Protein AF-A0A7R8YU08-F1 (afdb_monomer)

Nearest PDB structures (foldseek):
  6p5a-assembly1_G  TM=9.445E-01  e=1.639E-07  Drosophila melanogaster

pLDDT: mean 79.8, std 19.8, range [29.77, 98.44]

Secondary structure (DSSP, 8-state):
------------HHHHHHHHHHHHHHHHHHTTT-HHHHHHHHHHHHHHHHHHHHHHHTTS--HHHHHHHHHHHHHHHHHHHHHHHHHHHHHHHHHHHHHHHHHHHHHHHHHHHHHT-----SSS-GGGSPBTSSHHHHHHHHHHHHHHHHH---TT-SSPPHHHHHHHHHHHHHHHHHHHHHHHH----B-GGGGSSHHHHHHHHHHHHTT----

Structure (mmCIF, N/CA/C/O backbone):
data_AF-A0A7R8YU08-F1
#
_entry.id   AF-A0A7R8YU08-F1
#
loop_
_atom_site.group_PDB
_atom_site.id
_atom_site.type_symbol
_atom_site.label_atom_id
_atom_site.label_alt_id
_atom_site.label_comp_id
_atom_site.label_asym_id
_atom_site.label_entity_id
_atom_site.label_seq_id
_atom_site.pdbx_PDB_ins_code
_atom_site.Cartn_x
_atom_site.Cartn_y
_atom_site.Cartn_z
_atom_site.occupancy
_atom_site.B_iso_or_equiv
_atom_site.auth_seq_id
_atom_site.auth_comp_id
_atom_site.auth_asym_id
_atom_site.auth_atom_id
_atom_site.pdbx_PDB_model_num
ATOM 1 N N . MET A 1 1 ? -12.344 37.906 50.858 1.00 34.84 1 MET A N 1
ATOM 2 C CA . MET A 1 1 ? -13.085 39.163 51.087 1.00 34.84 1 MET A CA 1
ATOM 3 C C . MET A 1 1 ? -14.539 38.779 51.299 1.00 34.84 1 MET A C 1
ATOM 5 O O . MET A 1 1 ? -15.065 38.106 50.422 1.00 34.84 1 MET A O 1
ATOM 9 N N . TRP A 1 2 ? -15.096 39.185 52.449 1.00 32.06 2 TRP A N 1
ATOM 10 C CA . TRP A 1 2 ? -16.440 38.914 53.004 1.00 32.06 2 TRP A CA 1
ATOM 11 C C . TRP A 1 2 ? -16.683 37.505 53.562 1.00 32.06 2 TRP A C 1
ATOM 13 O O . TRP A 1 2 ? -16.478 36.535 52.847 1.00 32.06 2 TRP A O 1
ATOM 23 N N . LEU A 1 3 ? -17.177 37.282 54.780 1.00 34.09 3 LEU A N 1
ATOM 24 C CA . LEU A 1 3 ? -17.185 37.978 56.080 1.00 34.09 3 LEU A CA 1
ATOM 25 C C . LEU A 1 3 ? -17.530 36.824 57.050 1.00 34.09 3 LEU A C 1
ATOM 27 O O . LEU A 1 3 ? -18.566 36.189 56.866 1.00 34.09 3 LEU A O 1
ATOM 31 N N . MET A 1 4 ? -16.658 36.482 58.002 1.00 29.77 4 MET A N 1
ATOM 32 C CA . MET A 1 4 ? -17.063 35.634 59.126 1.00 29.77 4 MET A CA 1
ATOM 33 C C . MET A 1 4 ? -17.664 36.571 60.162 1.00 29.77 4 MET A C 1
ATOM 35 O O . MET A 1 4 ? -16.932 37.360 60.757 1.00 29.77 4 MET A O 1
ATOM 39 N N . ASP A 1 5 ? -18.983 36.519 60.318 1.00 34.72 5 ASP A N 1
ATOM 40 C CA . ASP A 1 5 ? -19.646 37.183 61.427 1.00 34.72 5 ASP A CA 1
ATOM 41 C C . ASP A 1 5 ? -19.299 36.453 62.724 1.00 34.72 5 ASP A C 1
ATOM 43 O O . ASP A 1 5 ? -19.619 35.285 62.956 1.00 34.72 5 ASP A O 1
ATOM 47 N N . ASP A 1 6 ? -18.578 37.207 63.537 1.00 41.78 6 ASP A N 1
ATOM 48 C CA . ASP A 1 6 ? -18.175 36.964 64.903 1.00 41.78 6 ASP A CA 1
ATOM 49 C C . ASP A 1 6 ? -19.425 36.993 65.799 1.00 41.78 6 ASP A C 1
ATOM 51 O O . ASP A 1 6 ? -19.800 38.020 66.365 1.00 41.78 6 ASP A O 1
ATOM 55 N N . ALA A 1 7 ? -20.113 35.856 65.920 1.00 37.22 7 ALA A N 1
ATOM 56 C CA . ALA A 1 7 ? -21.088 35.646 66.985 1.00 37.22 7 ALA A CA 1
ATOM 57 C C . ALA A 1 7 ? -20.337 35.303 68.276 1.00 37.22 7 ALA A C 1
ATOM 59 O O . ALA A 1 7 ? -20.367 34.181 68.784 1.00 37.22 7 ALA A O 1
ATOM 60 N N . SER A 1 8 ? -19.643 36.314 68.794 1.00 36.69 8 SER A N 1
ATOM 61 C CA . SER A 1 8 ? -19.214 36.400 70.178 1.00 36.69 8 SER A CA 1
ATOM 62 C C . SER A 1 8 ? -20.361 35.940 71.080 1.00 36.69 8 SER A C 1
ATOM 64 O O . SER A 1 8 ? -21.377 36.630 71.193 1.00 36.69 8 SER A O 1
ATOM 66 N N . LEU A 1 9 ? -20.197 34.779 71.726 1.00 37.59 9 LEU A N 1
ATOM 67 C CA . LEU A 1 9 ? -21.047 34.320 72.822 1.00 37.59 9 LEU A CA 1
ATOM 68 C C . LEU A 1 9 ? -20.942 35.344 73.964 1.00 37.59 9 LEU A C 1
ATOM 70 O O . LEU A 1 9 ? -20.177 35.196 74.916 1.00 37.59 9 LEU A O 1
ATOM 74 N N . HIS A 1 10 ? -21.723 36.415 73.869 1.00 41.66 10 HIS A N 1
ATOM 75 C CA . HIS A 1 10 ? -22.141 37.178 75.026 1.00 41.66 10 HIS A CA 1
ATOM 76 C C . HIS A 1 10 ? -23.097 36.280 75.798 1.00 41.66 10 HIS A C 1
ATOM 78 O O . HIS A 1 10 ? -24.313 36.343 75.629 1.00 41.66 10 HI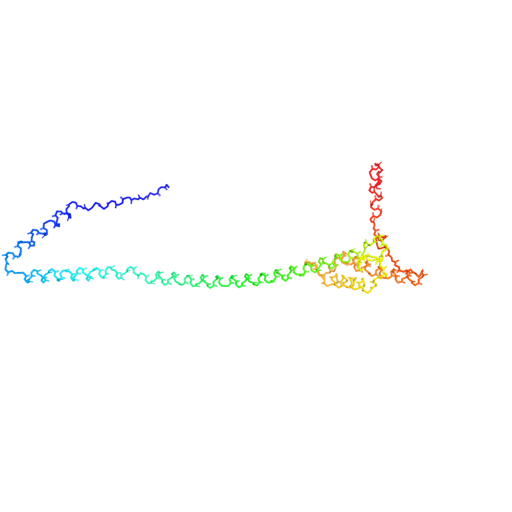S A O 1
ATOM 84 N N . LEU A 1 11 ? -22.535 35.428 76.656 1.00 41.28 11 LEU A N 1
ATOM 85 C CA . LEU A 1 11 ? -23.296 34.941 77.792 1.00 41.28 11 LEU A CA 1
ATOM 86 C C . LEU A 1 11 ? -23.794 36.190 78.529 1.00 41.28 11 LEU A C 1
ATOM 88 O O . LEU A 1 11 ? -22.974 37.027 78.932 1.00 41.28 11 LEU A O 1
ATOM 92 N N . PRO A 1 12 ? -25.116 36.385 78.653 1.00 38.22 12 PRO A N 1
ATOM 93 C CA . PRO A 1 12 ? -25.629 37.548 79.342 1.00 38.22 12 PRO A CA 1
ATOM 94 C C . PRO A 1 12 ? -25.110 37.481 80.778 1.00 38.22 12 PRO A C 1
ATOM 96 O O . PRO A 1 12 ? -25.133 36.424 81.407 1.00 38.22 12 PRO A O 1
ATOM 99 N N . LYS A 1 13 ? -24.615 38.603 81.316 1.00 42.34 13 LYS A N 1
ATOM 100 C CA . LYS A 1 13 ? -24.119 38.680 82.705 1.00 42.34 13 LYS A CA 1
ATOM 101 C C . LYS A 1 13 ? -25.161 38.186 83.730 1.00 42.34 13 LYS A C 1
ATOM 103 O O . LYS A 1 13 ? -24.781 37.819 84.839 1.00 42.34 13 LYS A O 1
ATOM 108 N N . SER A 1 14 ? -26.442 38.110 83.344 1.00 45.25 14 SER A N 1
ATOM 109 C CA . SER A 1 14 ? -27.510 37.460 84.109 1.00 45.25 14 SER A CA 1
ATOM 110 C C . SER A 1 14 ? -27.284 35.958 84.316 1.00 45.25 14 SER A C 1
ATOM 112 O O . SER A 1 14 ? -27.494 35.490 85.420 1.00 45.25 14 SER A O 1
ATOM 114 N N . ALA A 1 15 ? -26.744 35.212 83.347 1.00 43.47 15 ALA A N 1
ATOM 115 C CA . ALA A 1 15 ? -26.529 33.766 83.481 1.00 43.47 15 ALA A CA 1
ATOM 116 C C . ALA A 1 15 ? -25.438 33.406 84.512 1.00 43.47 15 ALA A C 1
ATOM 118 O O . ALA A 1 15 ? -25.530 32.383 85.186 1.00 43.47 15 ALA A O 1
ATOM 119 N N . ILE A 1 16 ? -24.424 34.265 84.687 1.00 42.16 16 ILE A N 1
ATOM 120 C CA . ILE A 1 16 ? -23.398 34.095 85.733 1.00 42.16 16 ILE A CA 1
ATOM 121 C C . ILE A 1 16 ? -23.958 34.519 87.102 1.00 42.16 16 ILE A C 1
ATOM 123 O O . ILE A 1 16 ? -23.685 33.865 88.105 1.00 42.16 16 ILE A O 1
ATOM 127 N N . SER A 1 17 ? -24.790 35.567 87.142 1.00 44.81 17 SER A N 1
ATOM 128 C CA . SER A 1 17 ? -25.536 35.973 88.344 1.00 44.81 17 SER A CA 1
ATOM 129 C C . SER A 1 17 ? -26.498 34.875 88.821 1.00 44.81 17 SER A C 1
ATOM 131 O O . SER A 1 17 ? -26.563 34.590 90.016 1.00 44.81 17 SER A O 1
ATOM 133 N N . ASP A 1 18 ? -27.182 34.204 87.895 1.00 46.75 18 ASP A N 1
ATOM 134 C CA . ASP A 1 18 ? -28.164 33.158 88.194 1.00 46.75 18 ASP A CA 1
ATOM 135 C C . ASP A 1 18 ? -27.494 31.840 88.616 1.00 46.75 18 ASP A C 1
ATOM 137 O O . ASP A 1 18 ? -27.984 31.155 89.515 1.00 46.75 18 ASP A O 1
ATOM 141 N N . ALA A 1 19 ? -26.311 31.524 88.073 1.00 48.03 19 ALA A N 1
ATOM 142 C CA . ALA A 1 19 ? -25.500 30.394 88.534 1.00 48.03 19 ALA A CA 1
ATOM 143 C C . ALA A 1 19 ? -24.948 30.604 89.962 1.00 48.03 19 ALA A C 1
ATOM 145 O O . ALA A 1 19 ? -24.918 29.666 90.761 1.00 48.03 19 ALA A O 1
ATOM 146 N N . PHE A 1 20 ? -24.566 31.837 90.324 1.00 40.91 20 PHE A N 1
ATOM 147 C CA . PHE A 1 20 ? -24.168 32.174 91.699 1.00 40.91 20 PHE A CA 1
ATOM 148 C C . PHE A 1 20 ? -25.363 32.190 92.668 1.00 40.91 20 PHE A C 1
ATOM 150 O O . PHE A 1 20 ? -25.222 31.741 93.807 1.00 40.91 20 PHE A O 1
ATOM 157 N N . ALA A 1 21 ? -26.547 32.621 92.215 1.00 49.44 21 ALA A N 1
ATOM 158 C CA . ALA A 1 21 ? -27.778 32.554 93.002 1.00 49.44 21 ALA A CA 1
ATOM 159 C C . ALA A 1 21 ? -28.234 31.102 93.249 1.00 49.44 21 ALA A C 1
ATOM 161 O O . ALA A 1 21 ? -28.678 30.777 94.350 1.00 49.44 21 ALA A O 1
ATOM 162 N N . SER A 1 22 ? -28.058 30.207 92.272 1.00 51.91 22 SER A N 1
ATOM 163 C CA . SER A 1 22 ? -28.383 28.780 92.402 1.00 51.91 22 SER A CA 1
ATOM 164 C C . SER A 1 22 ? -27.580 28.101 93.530 1.00 51.91 22 SER A C 1
ATOM 166 O O . SER A 1 22 ? -28.158 27.417 94.375 1.00 51.91 22 SER 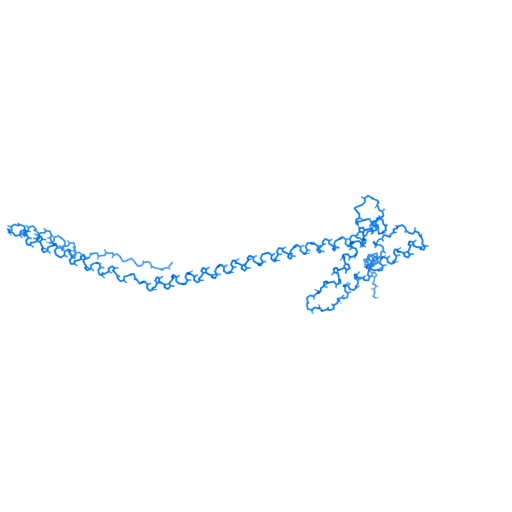A O 1
ATOM 168 N N . CYS A 1 23 ? -26.289 28.428 93.663 1.00 49.25 23 CYS A N 1
ATOM 169 C CA . CYS A 1 23 ? -25.399 27.869 94.691 1.00 49.25 23 CYS A CA 1
ATOM 170 C C . CYS A 1 23 ? -25.706 28.367 96.130 1.00 49.25 23 CYS A C 1
ATOM 172 O O . CYS A 1 23 ? -25.463 27.660 97.115 1.00 49.25 23 CYS A O 1
ATOM 174 N N . GLU A 1 24 ? -26.277 29.570 96.298 1.00 50.19 24 GLU A N 1
ATOM 175 C CA . GLU A 1 24 ? -26.732 30.068 97.613 1.00 50.19 24 GLU A CA 1
ATOM 176 C C . GLU A 1 24 ? -28.116 29.536 98.024 1.00 50.19 24 GLU A C 1
ATOM 178 O O . GLU A 1 24 ? -28.367 29.315 99.217 1.00 50.19 24 GLU A O 1
ATOM 183 N N . TRP A 1 25 ? -29.010 29.294 97.061 1.00 52.53 25 TRP A N 1
ATOM 184 C CA . TRP A 1 25 ? -30.317 28.679 97.314 1.00 52.53 25 TRP A CA 1
ATOM 185 C C . TRP A 1 25 ? -30.198 27.191 97.684 1.00 52.53 25 TRP A C 1
ATOM 187 O O . TRP A 1 25 ? -30.902 26.737 98.591 1.00 52.53 25 TRP A O 1
ATOM 197 N N . GLU A 1 26 ? -29.245 26.464 97.094 1.00 53.50 26 GLU A N 1
ATOM 198 C CA . GLU A 1 26 ? -28.915 25.074 97.450 1.00 53.50 26 GLU A CA 1
ATOM 199 C C . GLU A 1 26 ? -28.464 24.934 98.916 1.00 53.50 26 GLU A C 1
ATOM 201 O O . GLU A 1 26 ? -29.002 24.115 99.666 1.00 53.50 26 GLU A O 1
ATOM 206 N N . LYS A 1 27 ? -27.571 25.818 99.388 1.00 56.06 27 LYS A N 1
ATOM 207 C CA . LYS A 1 27 ? -27.090 25.817 100.787 1.00 56.06 27 LYS A CA 1
ATOM 208 C C . LYS A 1 27 ? -28.174 26.168 101.815 1.00 56.06 27 LYS A C 1
ATOM 210 O O . LYS A 1 27 ? -28.077 25.775 102.981 1.00 56.06 27 LYS A O 1
ATOM 215 N N . ARG A 1 28 ? -29.215 26.919 101.427 1.00 53.75 28 ARG A N 1
ATOM 216 C CA . ARG A 1 28 ? -30.352 27.260 102.308 1.00 53.75 28 ARG A CA 1
ATOM 217 C C . ARG A 1 28 ? -31.383 26.139 102.432 1.00 53.75 28 ARG A C 1
ATOM 219 O O . ARG A 1 28 ? -32.054 26.074 103.465 1.00 53.75 28 ARG A O 1
ATOM 226 N N . LEU A 1 29 ? -31.506 25.273 101.429 1.00 52.19 29 LEU A N 1
ATOM 227 C CA . LEU A 1 29 ? -32.421 24.130 101.453 1.00 52.19 29 LEU A CA 1
ATOM 228 C C . LEU A 1 29 ? -31.839 22.931 102.219 1.00 52.19 29 LEU A C 1
ATOM 230 O O . LEU A 1 29 ? -32.583 22.255 102.927 1.00 52.19 29 LEU A O 1
ATOM 234 N N . GLU A 1 30 ? -30.515 22.741 102.222 1.00 53.06 30 GLU A N 1
ATOM 235 C CA . GLU A 1 30 ? -29.866 21.708 103.052 1.00 53.06 30 GLU A CA 1
ATOM 236 C C . GLU A 1 30 ? -30.028 21.932 104.566 1.00 53.06 30 GLU A C 1
ATOM 238 O O . GLU A 1 30 ? -30.087 20.974 105.334 1.00 53.06 30 GLU A O 1
ATOM 243 N N . LYS A 1 31 ? -30.166 23.187 105.018 1.00 55.84 31 LYS A N 1
ATOM 244 C CA . LYS A 1 31 ? -30.317 23.531 106.446 1.00 55.84 31 LYS A CA 1
ATOM 245 C C . LYS A 1 31 ? -31.714 23.271 107.023 1.00 55.84 31 LYS A C 1
ATOM 247 O O . LYS A 1 31 ? -31.877 23.307 108.240 1.00 55.84 31 LYS A O 1
ATOM 252 N N . ARG A 1 32 ? -32.724 23.019 106.185 1.00 54.59 32 ARG A N 1
ATOM 253 C CA . ARG A 1 32 ? -34.102 22.722 106.609 1.00 54.59 32 ARG A CA 1
ATOM 254 C C . ARG A 1 32 ? -34.484 21.295 106.229 1.00 54.59 32 ARG A C 1
ATOM 256 O O . ARG A 1 32 ? -35.315 21.108 105.358 1.00 54.59 32 ARG A O 1
ATOM 263 N N . GLY A 1 33 ? -33.866 20.308 106.883 1.00 53.69 33 GLY A N 1
ATOM 264 C CA . GLY A 1 33 ? -34.424 18.973 107.175 1.00 53.69 33 GLY A CA 1
ATOM 265 C C . GLY A 1 33 ? -35.151 18.187 106.073 1.00 53.69 33 GLY A C 1
ATOM 266 O O . GLY A 1 33 ? -35.925 17.301 106.412 1.00 53.69 33 GLY A O 1
ATOM 267 N N . ASN A 1 34 ? -34.952 18.493 104.790 1.00 59.12 34 ASN A N 1
ATOM 268 C CA . ASN A 1 34 ? -35.721 17.902 103.694 1.00 59.12 34 ASN A CA 1
ATOM 269 C C . ASN A 1 34 ? -34.833 17.623 102.469 1.00 59.12 34 ASN A C 1
ATOM 271 O O . ASN A 1 34 ? -35.194 17.881 101.322 1.00 59.12 34 ASN A O 1
ATOM 275 N N . GLN A 1 35 ? -33.631 17.097 102.734 1.00 58.00 35 GLN A N 1
ATOM 276 C CA . GLN A 1 35 ? -32.637 16.735 101.715 1.00 58.00 35 GLN A CA 1
ATOM 277 C C . GLN A 1 35 ? -33.151 15.694 100.709 1.00 58.00 35 GLN A C 1
ATOM 279 O O . GLN A 1 35 ? -32.685 15.680 99.574 1.00 58.00 35 GLN A O 1
ATOM 284 N N . THR A 1 36 ? -34.098 14.839 101.097 1.00 63.75 36 THR A N 1
ATOM 285 C CA . THR A 1 36 ? -34.639 13.791 100.220 1.00 63.75 36 THR A CA 1
ATOM 286 C C . THR A 1 36 ? -35.505 14.380 99.109 1.00 63.75 36 THR A C 1
ATOM 288 O O . THR A 1 36 ? -35.254 14.114 97.940 1.00 63.75 36 THR A O 1
ATOM 291 N N . ILE A 1 37 ? -36.439 15.271 99.455 1.00 64.75 37 ILE A N 1
ATOM 292 C CA . ILE A 1 37 ? -37.374 15.874 98.492 1.00 64.75 37 ILE A CA 1
ATOM 293 C C . ILE A 1 37 ? -36.630 16.745 97.476 1.00 64.75 37 ILE A C 1
ATOM 295 O O . ILE A 1 37 ? -36.925 16.726 96.286 1.00 64.75 37 ILE A O 1
ATOM 299 N N . VAL A 1 38 ? -35.621 17.489 97.931 1.00 62.31 38 VAL A N 1
ATOM 300 C CA . VAL A 1 38 ? -34.816 18.340 97.048 1.00 62.31 38 VAL A CA 1
ATOM 301 C C . VAL A 1 38 ? -34.005 17.487 96.066 1.00 62.31 38 VAL A C 1
ATOM 303 O O . VAL A 1 38 ? -33.994 17.784 94.875 1.00 62.31 38 VAL A O 1
ATOM 306 N N . LYS A 1 39 ? -33.395 16.384 96.525 1.00 65.69 39 LYS A N 1
ATOM 307 C CA . LYS A 1 39 ? -32.680 15.441 95.648 1.00 65.69 39 LYS A CA 1
ATOM 308 C C . LYS A 1 39 ? -33.604 14.768 94.634 1.00 65.69 39 LYS A C 1
ATOM 310 O O . LYS A 1 39 ? -33.208 14.631 93.483 1.00 65.69 39 LYS A O 1
ATOM 315 N N . GLU A 1 40 ? -34.819 14.396 95.030 1.00 72.31 40 GLU A N 1
ATOM 316 C CA . GLU A 1 40 ? -35.818 13.811 94.126 1.00 72.31 40 GLU A CA 1
ATOM 317 C C . GLU A 1 40 ? -36.268 14.801 93.045 1.00 72.31 40 GLU A C 1
ATOM 319 O O . GLU A 1 40 ? -36.337 14.433 91.877 1.00 72.31 40 GLU A O 1
ATOM 324 N N . ILE A 1 41 ? -36.501 16.070 93.398 1.00 71.12 41 ILE A N 1
ATOM 325 C CA . ILE A 1 41 ? -36.869 17.116 92.429 1.00 71.12 41 ILE A CA 1
ATOM 326 C C . ILE A 1 41 ? -35.726 17.376 91.444 1.00 71.12 41 ILE A C 1
ATOM 328 O O . ILE A 1 41 ? -35.960 17.462 90.242 1.00 71.12 41 ILE A O 1
ATOM 332 N N . PHE A 1 42 ? -34.482 17.466 91.922 1.00 66.00 42 PHE A N 1
ATOM 333 C CA . PHE A 1 42 ? -33.335 17.660 91.034 1.00 66.00 42 PHE A CA 1
ATOM 334 C C . PHE A 1 42 ? -33.089 16.456 90.131 1.00 66.00 42 PHE A C 1
ATOM 336 O O . PHE A 1 42 ? -32.783 16.644 88.958 1.00 66.00 42 PHE A O 1
ATOM 343 N N . GLN A 1 43 ? -33.245 15.237 90.649 1.00 72.62 43 GLN A N 1
ATOM 344 C CA . GLN A 1 43 ? -33.117 14.022 89.851 1.00 72.62 43 GLN A CA 1
ATOM 345 C C . GLN A 1 43 ? -34.189 13.974 88.758 1.00 72.62 43 GLN A C 1
ATOM 347 O O . GLN A 1 43 ? -33.859 13.753 87.596 1.00 72.62 43 GLN A O 1
ATOM 352 N N . LYS A 1 44 ? -35.440 14.284 89.110 1.00 74.56 44 LYS A N 1
ATOM 353 C CA . LYS A 1 44 ? -36.560 14.303 88.170 1.00 74.56 44 LYS A CA 1
ATOM 354 C C . LYS A 1 44 ? -36.408 15.384 87.098 1.00 74.56 44 LYS A C 1
ATOM 356 O O . LYS A 1 44 ? -36.577 15.093 85.923 1.00 74.56 44 LYS A O 1
ATOM 361 N N . ASN A 1 45 ? -35.986 16.591 87.474 1.00 71.75 45 ASN A N 1
ATOM 362 C CA . ASN A 1 45 ? -35.695 17.651 86.504 1.00 71.75 45 ASN A CA 1
ATOM 363 C C . ASN A 1 45 ? -34.513 17.287 85.596 1.00 71.75 45 ASN A C 1
ATOM 365 O O . ASN A 1 45 ? -34.485 17.670 84.434 1.00 71.75 45 ASN A O 1
ATOM 369 N N . ARG A 1 46 ? -33.514 16.558 86.107 1.00 70.50 46 ARG A N 1
ATOM 370 C CA . ARG A 1 46 ? -32.369 16.109 85.306 1.00 70.50 46 ARG A CA 1
ATOM 371 C C . ARG A 1 46 ? -32.772 15.040 84.295 1.00 70.50 46 ARG A C 1
ATOM 373 O O . ARG A 1 46 ? -32.229 15.033 83.197 1.00 70.50 46 ARG A O 1
ATOM 380 N N . GLU A 1 47 ? -33.696 14.162 84.670 1.00 73.69 47 GLU A N 1
ATOM 381 C CA . GLU A 1 47 ? -34.297 13.161 83.785 1.00 73.69 47 GLU A CA 1
ATOM 382 C C . GLU A 1 47 ? -35.195 13.824 82.734 1.00 73.69 47 GLU A C 1
ATOM 384 O O . GLU A 1 47 ? -35.024 13.542 81.556 1.00 73.69 47 GLU A O 1
ATOM 389 N N . GLU A 1 48 ? -36.035 14.793 83.114 1.00 72.94 48 GLU A N 1
ATOM 390 C CA . GLU A 1 48 ? -36.863 15.563 82.170 1.00 72.94 48 GLU A CA 1
ATOM 391 C C . GLU A 1 48 ? -36.009 16.362 81.172 1.00 72.94 48 GLU A C 1
ATOM 393 O O . GLU A 1 48 ? -36.250 16.296 79.971 1.00 72.94 48 GLU A O 1
ATOM 398 N N . ILE A 1 49 ? -34.945 17.035 81.627 1.00 71.56 49 ILE A N 1
ATOM 399 C CA . ILE A 1 49 ? -34.013 17.748 80.735 1.00 71.56 49 ILE A CA 1
ATOM 400 C C . ILE A 1 49 ? -33.238 16.768 79.839 1.00 71.56 49 ILE A C 1
ATOM 402 O O . ILE A 1 49 ? -32.948 17.087 78.686 1.00 71.56 49 ILE A O 1
ATOM 406 N N . ALA A 1 50 ? -32.883 15.581 80.342 1.00 68.62 50 ALA A N 1
ATOM 407 C CA . ALA A 1 50 ? -32.213 14.557 79.542 1.00 68.62 50 ALA A CA 1
ATOM 408 C C . ALA A 1 50 ? -33.146 13.958 78.479 1.00 68.62 50 ALA A C 1
ATOM 410 O O . ALA A 1 50 ? -32.696 13.716 77.360 1.00 68.62 50 ALA A O 1
ATOM 411 N N . ASP A 1 51 ? -34.424 13.759 78.800 1.00 70.31 51 ASP A N 1
ATOM 412 C CA . ASP A 1 51 ? -35.444 13.273 77.870 1.00 70.31 51 ASP A CA 1
ATOM 413 C C . ASP A 1 51 ? -35.804 14.332 76.817 1.00 70.31 51 ASP A C 1
ATOM 415 O O . ASP A 1 51 ? -35.903 14.005 75.632 1.00 70.31 51 ASP A O 1
ATOM 419 N N . GLU A 1 52 ? -35.898 15.609 77.202 1.00 66.19 52 GLU A N 1
ATOM 420 C CA . GLU A 1 52 ? -36.068 16.726 76.264 1.00 66.19 52 GLU A CA 1
ATOM 421 C C . GLU A 1 52 ? -34.848 16.882 75.343 1.00 66.19 52 GLU A C 1
ATOM 423 O O . GLU A 1 52 ? -35.004 17.046 74.133 1.00 66.19 52 GLU A O 1
ATOM 428 N N . ALA A 1 53 ? -33.625 16.751 75.868 1.00 59.91 53 ALA A N 1
ATOM 429 C CA . ALA A 1 53 ? -32.410 16.759 75.050 1.00 59.91 53 ALA A CA 1
ATOM 430 C C . ALA A 1 53 ? -32.376 15.583 74.054 1.00 59.91 53 ALA A C 1
ATOM 432 O O . ALA A 1 53 ? -31.987 15.766 72.900 1.00 59.91 53 ALA A O 1
ATOM 433 N N . LYS A 1 54 ? -32.854 14.400 74.463 1.00 61.53 54 LYS A N 1
ATOM 434 C CA . LYS A 1 54 ? -32.991 13.219 73.596 1.00 61.53 54 LYS A CA 1
ATOM 435 C C . LYS A 1 54 ? -34.009 13.434 72.474 1.00 61.53 54 LYS A C 1
ATOM 437 O O . LYS A 1 54 ? -33.735 13.089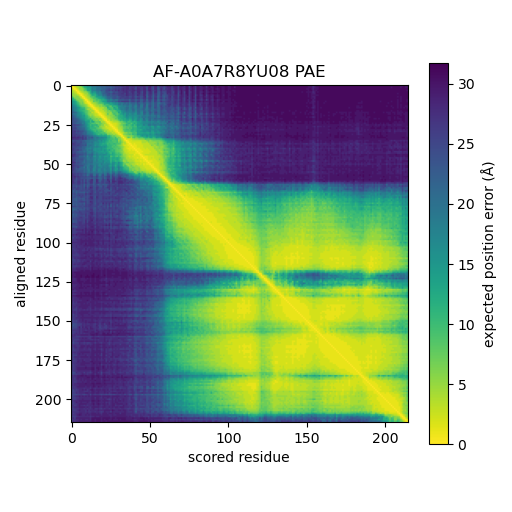 71.328 1.00 61.53 54 LYS A O 1
ATOM 442 N N . GLN A 1 55 ? -35.149 14.056 72.784 1.00 61.44 55 GLN A N 1
ATOM 443 C CA . GLN A 1 55 ? -36.172 14.411 71.792 1.00 61.44 55 GLN A CA 1
ATOM 444 C C . GLN A 1 55 ? -35.706 15.479 70.795 1.00 61.44 55 GLN A C 1
ATOM 446 O O . GLN A 1 55 ? -36.212 15.523 69.674 1.00 61.44 55 GLN A O 1
ATOM 451 N N . ILE A 1 56 ? -34.748 16.328 71.175 1.00 56.09 56 ILE A N 1
ATOM 452 C CA . ILE A 1 56 ? -34.168 17.351 70.294 1.00 56.09 56 ILE A CA 1
ATOM 453 C C . ILE A 1 56 ? -33.034 16.778 69.421 1.00 56.09 56 ILE A C 1
ATOM 455 O O . ILE A 1 56 ? -32.856 17.235 68.291 1.00 56.09 56 ILE A O 1
ATOM 459 N N . GLU A 1 57 ? -32.294 15.761 69.879 1.00 51.84 57 GLU A N 1
ATOM 460 C CA . GLU A 1 57 ? -31.271 15.077 69.065 1.00 51.84 57 GLU A CA 1
ATOM 461 C C . GLU A 1 57 ? -31.859 14.124 68.004 1.00 51.84 57 GLU A C 1
ATOM 463 O O . GLU A 1 57 ? -31.229 13.893 66.968 1.00 51.84 57 GLU A O 1
ATOM 468 N N . GLU A 1 58 ? -33.074 13.607 68.202 1.00 51.31 58 GLU A N 1
ATOM 469 C CA . GLU A 1 58 ? -33.673 12.600 67.313 1.00 51.31 58 GLU A CA 1
ATOM 470 C C . GLU A 1 58 ? -34.241 13.079 65.951 1.00 51.31 58 GLU A C 1
ATOM 472 O O . GLU A 1 58 ? -34.335 12.229 65.064 1.00 51.31 58 GLU A O 1
ATOM 477 N N . PRO A 1 59 ? -34.536 14.367 65.648 1.00 48.69 59 PRO A N 1
ATOM 478 C CA . PRO A 1 59 ? -35.012 14.743 64.309 1.00 48.69 59 PRO A CA 1
ATOM 479 C C . PRO A 1 59 ? -33.951 15.355 63.381 1.00 48.69 59 PRO A C 1
ATOM 481 O O . PRO A 1 59 ? -34.257 15.630 62.221 1.00 48.69 59 PRO A O 1
ATOM 484 N N . LEU A 1 60 ? -32.702 15.573 63.815 1.00 44.88 60 LEU A N 1
ATOM 485 C CA . LEU A 1 60 ? -31.659 16.112 62.916 1.00 44.88 60 LEU A CA 1
ATOM 486 C C . LEU A 1 60 ? -31.022 15.050 62.003 1.00 44.88 60 LEU A C 1
ATOM 488 O O . LEU A 1 60 ? -30.258 15.378 61.091 1.00 44.88 60 LEU A O 1
ATOM 492 N N . GLN A 1 61 ? -31.397 13.780 62.163 1.00 52.94 61 GLN A N 1
ATOM 493 C CA . GLN A 1 61 ? -31.194 12.752 61.148 1.00 52.94 61 GLN A CA 1
ATOM 494 C C . GLN A 1 61 ? -32.355 12.793 60.156 1.00 52.94 61 GLN A C 1
ATOM 496 O O . GLN A 1 61 ? -33.288 12.001 60.215 1.00 52.94 61 GLN A O 1
ATOM 501 N N . CYS A 1 62 ? -32.300 13.722 59.201 1.00 52.69 62 CYS A N 1
ATOM 502 C CA . CYS A 1 62 ? -33.139 13.624 58.011 1.00 52.69 62 CYS A CA 1
ATOM 503 C C . CYS A 1 62 ? -32.665 12.414 57.185 1.00 52.69 62 CYS A C 1
ATOM 505 O O . CYS A 1 62 ? -31.881 12.541 56.240 1.00 52.69 62 CYS A O 1
ATOM 507 N N . ASP A 1 63 ? -33.123 11.221 57.568 1.00 59.78 63 ASP A N 1
ATOM 508 C CA . ASP A 1 63 ? -32.892 9.954 56.868 1.00 59.78 63 ASP A CA 1
ATOM 509 C C . ASP A 1 63 ? -33.288 10.043 55.393 1.00 59.78 63 ASP A C 1
ATOM 511 O O . ASP A 1 63 ? -32.703 9.366 54.548 1.00 59.78 63 ASP A O 1
ATOM 515 N N . PHE A 1 64 ? -34.218 10.944 55.065 1.00 60.59 64 PHE A N 1
ATOM 516 C CA . PHE A 1 64 ? -34.624 11.243 53.700 1.00 60.59 64 PHE A CA 1
ATOM 517 C C . PHE A 1 64 ? -33.494 11.886 52.880 1.00 60.59 64 PHE A C 1
ATOM 519 O O . PHE A 1 64 ? -33.131 11.354 51.836 1.00 60.59 64 PHE A O 1
ATOM 526 N N . ALA A 1 65 ? -32.862 12.963 53.363 1.00 62.28 65 ALA A N 1
ATOM 527 C CA . ALA A 1 65 ? -31.742 13.606 52.664 1.00 62.28 65 ALA A CA 1
ATOM 528 C C . ALA A 1 65 ? -30.526 12.670 52.544 1.00 62.28 65 ALA A C 1
ATOM 530 O O . ALA A 1 65 ? -29.854 12.635 51.512 1.00 62.28 65 ALA A O 1
ATOM 531 N N . LYS A 1 66 ? -30.278 11.858 53.580 1.00 66.69 66 LYS A N 1
ATOM 532 C CA . LYS A 1 66 ? -29.237 10.821 53.578 1.00 66.69 66 LYS A CA 1
ATOM 533 C C . LYS A 1 66 ? -29.532 9.708 52.565 1.00 66.69 66 LYS A C 1
ATO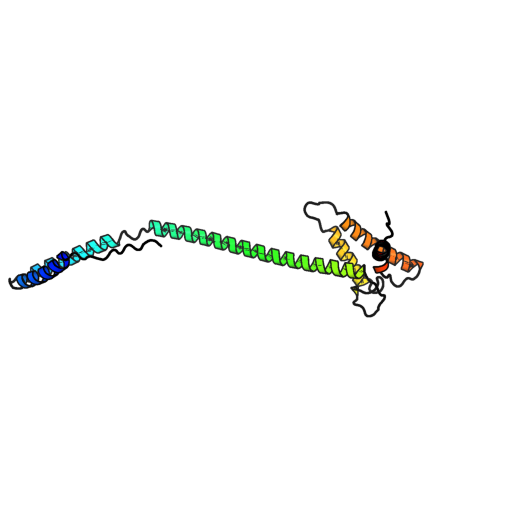M 535 O O . LYS A 1 66 ? -28.610 9.260 51.884 1.00 66.69 66 LYS A O 1
ATOM 540 N N . CYS A 1 67 ? -30.790 9.277 52.439 1.00 66.88 67 CYS A N 1
ATOM 541 C CA . CYS A 1 67 ? -31.216 8.305 51.429 1.00 66.88 67 CYS A CA 1
ATOM 542 C C . CYS A 1 67 ? -31.101 8.862 50.007 1.00 66.88 67 CYS A C 1
ATOM 544 O O . CYS A 1 67 ? -30.578 8.160 49.144 1.00 66.88 67 CYS A O 1
ATOM 546 N N . THR A 1 68 ? -31.514 10.111 49.769 1.00 75.69 68 THR A N 1
ATOM 547 C CA . THR A 1 68 ? -31.416 10.757 48.450 1.00 75.69 68 THR A CA 1
ATOM 548 C C . THR A 1 68 ? -29.961 10.877 47.997 1.00 75.69 68 THR A C 1
ATOM 550 O O . THR A 1 68 ? -29.614 10.378 46.930 1.00 75.69 68 THR A O 1
ATOM 553 N N . LEU A 1 69 ? -29.077 11.410 48.850 1.00 77.88 69 LEU A N 1
ATOM 554 C CA . LEU A 1 69 ? -27.642 11.522 48.553 1.00 77.88 69 LEU A CA 1
ATOM 555 C C . LEU A 1 69 ? -26.976 10.157 48.326 1.00 77.88 69 LEU A C 1
ATOM 557 O O . LEU A 1 69 ? -26.082 10.024 47.494 1.00 77.88 69 LEU A O 1
ATOM 561 N N . LYS A 1 70 ? -27.400 9.123 49.064 1.00 82.81 70 LYS A N 1
ATOM 562 C CA . LYS A 1 70 ? -26.900 7.755 48.876 1.00 82.81 70 LYS A CA 1
ATOM 563 C C . LYS A 1 70 ? -27.351 7.163 47.537 1.00 82.81 70 LYS A C 1
ATOM 565 O O . LYS A 1 70 ? -26.556 6.477 46.901 1.00 82.81 70 LYS A O 1
ATOM 570 N N . GLY A 1 71 ? -28.585 7.437 47.111 1.00 84.50 71 GLY A N 1
ATOM 571 C CA . GLY A 1 71 ? -29.100 7.045 45.797 1.00 84.50 71 GLY A CA 1
ATOM 572 C C . GLY A 1 71 ? -28.334 7.711 44.654 1.00 84.50 71 GLY A C 1
ATOM 573 O O . GLY A 1 71 ? -27.832 7.016 43.775 1.00 84.50 71 GLY A O 1
ATOM 574 N N . GLU A 1 72 ? -28.150 9.032 44.724 1.00 89.88 72 GLU A N 1
ATOM 575 C CA . GLU A 1 72 ? -27.371 9.806 43.743 1.00 89.88 72 GLU A CA 1
ATOM 576 C C . GLU A 1 72 ? -25.906 9.343 43.672 1.00 89.88 72 GLU A C 1
ATOM 578 O O . GLU A 1 72 ? -25.322 9.242 42.591 1.00 89.88 72 GLU A O 1
ATOM 583 N N . LEU A 1 73 ? -25.298 9.007 44.817 1.00 91.19 73 LEU A N 1
ATOM 584 C CA . LEU A 1 73 ? -23.938 8.469 44.869 1.00 91.19 73 LEU A CA 1
ATOM 585 C C . LEU A 1 73 ? -23.831 7.096 44.189 1.00 91.19 73 LEU A C 1
ATOM 587 O O . LEU A 1 73 ? -22.825 6.819 43.532 1.00 91.19 73 LEU A O 1
ATOM 591 N N . GLU A 1 74 ? -24.832 6.232 44.355 1.00 93.12 74 GLU A N 1
ATOM 592 C CA . GLU A 1 74 ? -24.853 4.914 43.717 1.00 93.12 74 GLU A CA 1
ATOM 593 C C . GLU A 1 74 ? -25.064 5.034 42.202 1.00 93.12 74 GLU A C 1
ATOM 595 O O . GLU A 1 74 ? -24.364 4.386 41.424 1.00 93.12 74 GLU A O 1
ATOM 600 N N . GLU A 1 75 ? -25.937 5.944 41.766 1.00 93.81 75 GLU A N 1
ATOM 601 C CA . GLU A 1 75 ? -26.119 6.274 40.351 1.00 93.81 75 GLU A CA 1
ATOM 602 C C . GLU A 1 75 ? -24.821 6.807 39.725 1.00 93.81 75 GLU A C 1
ATOM 604 O O . GLU A 1 75 ? -24.365 6.306 38.692 1.00 93.81 75 GLU A O 1
ATOM 609 N N . ALA A 1 76 ? -24.144 7.744 40.397 1.00 92.69 76 ALA A N 1
ATOM 610 C CA . ALA A 1 76 ? -22.849 8.252 39.956 1.00 92.69 76 ALA A CA 1
ATOM 611 C C . ALA A 1 76 ? -21.787 7.140 39.875 1.00 92.69 76 ALA A C 1
ATOM 613 O O . ALA A 1 76 ? -20.992 7.108 38.932 1.00 92.69 76 ALA A O 1
ATOM 614 N N . ARG A 1 77 ? -21.774 6.194 40.826 1.00 95.00 77 ARG A N 1
ATOM 615 C CA . ARG A 1 77 ? -20.875 5.024 40.790 1.00 95.00 77 ARG A CA 1
ATOM 616 C C . ARG A 1 77 ? -21.148 4.132 39.584 1.00 95.00 77 ARG A C 1
ATOM 618 O O . ARG A 1 77 ? -20.188 3.702 38.941 1.00 95.00 77 ARG A O 1
ATOM 625 N N . MET A 1 78 ? -22.415 3.883 39.255 1.00 95.50 78 MET A N 1
ATOM 626 C CA . MET A 1 78 ? -22.781 3.114 38.063 1.00 95.50 78 MET A CA 1
ATOM 627 C C . MET A 1 78 ? -22.287 3.798 36.783 1.00 95.50 78 MET A C 1
ATOM 629 O O . MET A 1 78 ? -21.602 3.159 35.983 1.00 95.50 78 MET A O 1
ATOM 633 N N . ILE A 1 79 ? -22.526 5.106 36.637 1.00 96.56 79 ILE A N 1
ATOM 634 C CA . ILE A 1 79 ? -22.061 5.889 35.479 1.00 96.56 79 ILE A CA 1
ATOM 635 C C . ILE A 1 79 ? -20.530 5.855 35.373 1.00 96.56 79 ILE A C 1
ATOM 637 O O . ILE A 1 79 ? -19.980 5.637 34.293 1.00 96.56 79 ILE A O 1
ATOM 641 N N . ILE A 1 80 ? -19.813 6.024 36.491 1.00 96.62 80 ILE A N 1
ATOM 642 C CA . ILE A 1 80 ? -18.343 5.953 36.518 1.00 96.62 80 ILE A CA 1
ATOM 643 C C . ILE A 1 80 ? -17.846 4.589 36.025 1.00 96.62 80 ILE A C 1
ATOM 645 O O . ILE A 1 80 ? -16.867 4.531 35.277 1.00 96.62 80 ILE A O 1
ATOM 649 N N . ASN A 1 81 ? -18.491 3.495 36.430 1.00 95.56 81 ASN A N 1
ATOM 650 C CA . ASN A 1 81 ? -18.108 2.153 35.997 1.00 95.56 81 ASN A CA 1
ATOM 651 C C . ASN A 1 81 ? -18.366 1.945 34.497 1.00 95.56 81 ASN A C 1
ATOM 653 O O . ASN A 1 81 ? -17.480 1.447 33.800 1.00 95.56 81 ASN A O 1
ATOM 657 N N . GLU A 1 82 ? -19.506 2.407 33.977 1.00 97.69 82 GLU A N 1
ATOM 658 C CA . GLU A 1 82 ? -19.817 2.344 32.542 1.00 97.69 82 GLU A CA 1
ATOM 659 C C . GLU A 1 82 ? -18.813 3.155 31.702 1.00 97.69 82 GLU A C 1
ATOM 661 O O . GLU A 1 82 ? -18.306 2.686 30.678 1.00 97.69 82 GLU A O 1
ATOM 666 N N . LEU A 1 83 ? -18.465 4.367 32.148 1.00 96.62 83 LEU A N 1
ATOM 667 C CA . LEU A 1 83 ? -17.474 5.208 31.473 1.00 96.62 83 LEU A CA 1
ATOM 668 C C . LEU A 1 83 ? -16.078 4.579 31.490 1.00 96.62 83 LEU A C 1
ATOM 670 O O . LEU A 1 83 ? -15.372 4.636 30.481 1.00 96.62 83 LEU A O 1
ATOM 674 N N . LYS A 1 84 ? -15.678 3.947 32.600 1.00 97.12 84 LYS A N 1
ATOM 675 C CA . LYS A 1 84 ? -14.409 3.206 32.687 1.00 97.12 84 LYS A CA 1
ATOM 676 C C . LYS A 1 84 ? -14.369 2.043 31.700 1.00 97.12 84 LYS A C 1
ATOM 678 O O . LYS A 1 84 ? -13.348 1.850 31.042 1.00 97.12 84 LYS A O 1
ATOM 683 N N . GLU A 1 85 ? -15.468 1.306 31.558 1.00 97.25 85 GLU A N 1
ATOM 684 C CA . GLU A 1 85 ? -15.567 0.208 30.597 1.00 97.25 85 GLU A CA 1
ATOM 685 C C . GLU A 1 85 ? -15.462 0.712 29.149 1.00 97.25 85 GLU A C 1
ATOM 687 O O . GLU A 1 85 ? -14.655 0.200 28.366 1.00 97.25 85 GLU A O 1
ATOM 692 N N . LYS A 1 86 ? -16.212 1.767 28.797 1.00 97.50 86 LYS A N 1
ATOM 693 C CA . LYS A 1 86 ? -16.128 2.412 27.474 1.00 97.50 86 LYS A CA 1
ATOM 694 C C . LYS A 1 86 ? -14.717 2.922 27.184 1.00 97.50 86 LYS A C 1
ATOM 696 O O . LYS A 1 86 ? -14.212 2.719 26.081 1.00 97.50 86 LYS A O 1
ATOM 701 N N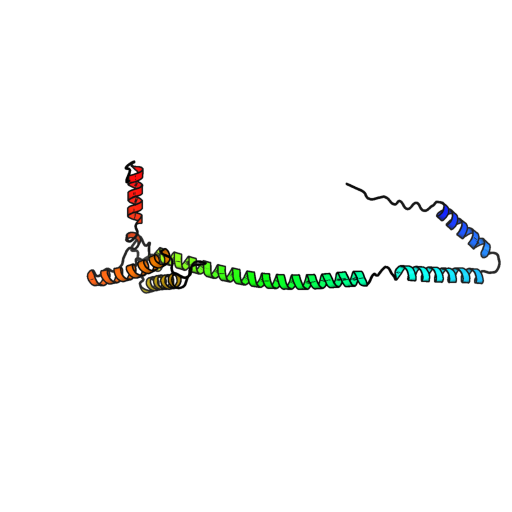 . LEU A 1 87 ? -14.057 3.532 28.169 1.00 96.69 87 LEU A N 1
ATOM 702 C CA . LEU A 1 87 ? -12.674 3.992 28.042 1.00 96.69 87 LEU A CA 1
ATOM 703 C C . LEU A 1 87 ? -11.705 2.829 27.793 1.00 96.69 87 LEU A C 1
ATOM 705 O O . LEU A 1 87 ? -10.817 2.954 26.953 1.00 96.69 87 LEU A O 1
ATOM 709 N N . GLY A 1 88 ? -11.883 1.698 28.481 1.00 97.12 88 GLY A N 1
ATOM 710 C CA . GLY A 1 88 ? -11.098 0.485 28.244 1.00 97.12 88 GLY A CA 1
ATOM 711 C C . GLY A 1 88 ? -11.252 -0.035 26.813 1.00 97.12 88 GLY A C 1
ATOM 712 O O . GLY A 1 88 ? -10.255 -0.285 26.137 1.00 97.12 88 GLY A O 1
ATOM 713 N N . LYS A 1 89 ? -12.492 -0.113 26.316 1.00 97.12 89 LYS A N 1
ATOM 714 C CA . LYS A 1 89 ? -12.797 -0.519 24.932 1.00 97.12 89 LYS A CA 1
ATOM 715 C C . LYS A 1 89 ? -12.161 0.416 23.900 1.00 97.12 89 LYS A C 1
ATOM 717 O O . LYS A 1 89 ? -11.519 -0.060 22.969 1.00 97.12 89 LYS A O 1
ATOM 722 N N . MET A 1 90 ? -12.281 1.732 24.091 1.00 96.06 90 MET A N 1
ATOM 723 C CA . MET A 1 90 ? -11.667 2.721 23.196 1.00 96.06 90 MET A CA 1
ATOM 724 C C . MET A 1 90 ? -10.139 2.623 23.169 1.00 96.06 90 MET A C 1
ATOM 726 O O . MET A 1 90 ? -9.547 2.765 22.105 1.00 96.06 90 MET A O 1
ATOM 730 N N . LYS A 1 91 ? -9.495 2.364 24.315 1.00 96.94 91 LYS A N 1
ATOM 731 C CA . LYS A 1 91 ? -8.037 2.184 24.374 1.00 96.94 91 LYS A CA 1
ATOM 732 C C . LYS A 1 91 ? -7.579 0.969 23.573 1.00 96.94 91 LYS A C 1
ATOM 734 O O . LYS A 1 91 ? -6.700 1.114 22.735 1.00 96.94 91 LYS A O 1
ATOM 739 N N . MET A 1 92 ? -8.219 -0.186 23.770 1.00 96.06 92 MET A N 1
ATOM 740 C CA . MET A 1 92 ? -7.883 -1.404 23.021 1.00 96.06 92 MET A CA 1
ATOM 741 C C . MET A 1 92 ? -8.037 -1.210 21.508 1.00 96.06 92 MET A C 1
ATOM 743 O O . MET A 1 92 ? -7.181 -1.635 20.738 1.00 96.06 92 MET A O 1
ATOM 747 N N . GLU A 1 93 ? -9.105 -0.535 21.080 1.00 96.44 93 GLU A N 1
ATOM 748 C CA . GLU A 1 93 ? -9.325 -0.238 19.663 1.00 96.44 93 GLU A CA 1
ATOM 749 C C . GLU A 1 93 ? -8.279 0.736 19.104 1.00 96.44 93 GLU A C 1
ATOM 751 O O . GLU A 1 93 ? -7.777 0.546 17.998 1.00 96.44 93 GLU A O 1
ATOM 756 N N . ASN A 1 94 ? -7.900 1.756 19.874 1.00 95.56 94 ASN A N 1
ATOM 757 C CA . ASN A 1 94 ? -6.847 2.682 19.475 1.00 95.56 94 ASN A CA 1
ATOM 758 C C . ASN A 1 94 ? -5.492 1.973 19.318 1.00 95.56 94 ASN A C 1
ATOM 760 O O . ASN A 1 94 ? -4.796 2.203 18.331 1.00 95.56 94 ASN A O 1
ATOM 764 N N . ASP A 1 95 ? -5.140 1.080 20.242 1.00 96.25 95 ASP A N 1
ATOM 765 C CA . ASP A 1 95 ? -3.901 0.298 20.167 1.00 96.25 95 ASP A CA 1
ATOM 766 C C . ASP A 1 95 ? -3.906 -0.643 18.951 1.00 96.25 95 ASP A C 1
ATOM 768 O O . ASP A 1 95 ? -2.900 -0.758 18.245 1.00 96.25 95 ASP A O 1
ATOM 772 N N . ARG A 1 96 ? -5.061 -1.249 18.640 1.00 96.44 96 ARG A N 1
ATOM 773 C CA . ARG A 1 96 ? -5.259 -2.058 17.428 1.00 96.44 96 ARG A CA 1
ATOM 774 C C . ARG A 1 96 ? -5.002 -1.239 16.159 1.00 96.44 96 ARG A C 1
ATOM 776 O O . ARG A 1 96 ? -4.211 -1.654 15.315 1.00 96.44 96 ARG A O 1
ATOM 783 N N . LEU A 1 97 ? -5.619 -0.061 16.047 1.00 94.50 97 LEU A N 1
ATOM 784 C CA . LEU A 1 97 ? -5.447 0.842 14.902 1.00 94.50 97 LEU A CA 1
ATOM 785 C C . LEU A 1 97 ? -4.002 1.350 14.769 1.00 94.50 97 LEU A C 1
ATOM 787 O O . LEU A 1 97 ? -3.489 1.480 13.657 1.00 94.50 97 LEU A O 1
ATOM 791 N N . LEU A 1 98 ? -3.319 1.624 15.885 1.00 94.38 98 LEU A N 1
ATOM 792 C CA . LEU A 1 98 ? -1.899 1.996 15.885 1.00 94.38 98 LEU A CA 1
ATOM 793 C C . LEU A 1 98 ? -1.008 0.868 15.350 1.00 94.38 98 LEU A C 1
ATOM 795 O O . LEU A 1 98 ? -0.079 1.139 14.580 1.00 94.38 98 LEU A O 1
ATOM 799 N N . GLY A 1 99 ? -1.310 -0.382 15.706 1.00 95.19 99 GLY A N 1
ATOM 800 C CA . GLY A 1 99 ? -0.635 -1.558 15.159 1.00 95.19 99 GLY A CA 1
ATOM 801 C C . GLY A 1 99 ? -0.812 -1.675 13.643 1.00 95.19 99 GLY A C 1
ATOM 802 O O . GLY A 1 99 ? 0.167 -1.813 12.911 1.00 95.19 99 GLY A O 1
ATOM 803 N N . GLU A 1 100 ? -2.047 -1.534 13.156 1.00 93.06 100 GLU A N 1
ATOM 804 C CA . GLU A 1 100 ? -2.360 -1.581 11.718 1.00 93.06 100 GLU A CA 1
ATOM 805 C C . GLU A 1 100 ? -1.666 -0.462 10.931 1.00 93.06 100 GLU A C 1
ATOM 807 O O . GLU A 1 100 ? -1.090 -0.711 9.872 1.00 93.06 100 GLU A O 1
ATOM 812 N N . ASN A 1 101 ? -1.651 0.760 11.470 1.00 93.06 101 ASN A N 1
ATOM 813 C CA . ASN A 1 101 ? -0.972 1.897 10.846 1.00 93.06 101 ASN A CA 1
ATOM 814 C C . ASN A 1 101 ? 0.546 1.702 10.764 1.00 93.06 101 ASN A C 1
ATOM 816 O O . ASN A 1 101 ? 1.163 2.084 9.768 1.00 93.06 101 ASN A O 1
ATOM 820 N N . THR A 1 102 ? 1.151 1.117 11.800 1.00 95.94 102 THR A N 1
ATOM 821 C CA . THR A 1 102 ? 2.588 0.807 11.801 1.00 95.94 102 THR A CA 1
ATOM 822 C C . THR A 1 102 ? 2.918 -0.196 10.704 1.00 95.94 102 THR A C 1
ATOM 824 O O . THR A 1 102 ? 3.805 0.063 9.894 1.00 95.94 102 THR A O 1
ATOM 827 N N . LYS A 1 103 ? 2.136 -1.275 10.607 1.00 94.50 103 LYS A N 1
ATOM 828 C CA . LYS A 1 103 ? 2.308 -2.290 9.565 1.00 94.50 103 LYS A CA 1
ATOM 829 C C . LYS A 1 103 ? 2.166 -1.703 8.158 1.00 94.50 103 LYS A C 1
ATOM 831 O O . LYS A 1 103 ? 3.021 -1.925 7.309 1.00 94.50 103 LYS A O 1
ATOM 836 N N . LEU A 1 104 ? 1.129 -0.897 7.922 1.00 94.69 104 LEU A N 1
ATOM 837 C CA . LEU A 1 104 ? 0.925 -0.234 6.631 1.00 94.69 104 LEU A CA 1
ATOM 838 C C . LEU A 1 104 ? 2.113 0.664 6.255 1.00 94.69 104 LEU A C 1
ATOM 840 O O . LEU A 1 104 ? 2.522 0.716 5.097 1.00 94.69 104 LEU A O 1
ATOM 844 N N . LYS A 1 105 ? 2.673 1.389 7.228 1.00 95.69 105 LYS A N 1
ATOM 845 C CA . LYS A 1 105 ? 3.839 2.247 7.004 1.00 95.69 105 LYS A CA 1
ATOM 846 C C . LYS A 1 105 ? 5.066 1.435 6.581 1.00 95.69 105 LYS A C 1
ATOM 848 O O . LYS A 1 105 ? 5.791 1.879 5.695 1.00 95.69 105 LYS A O 1
ATOM 853 N N . GLU A 1 106 ? 5.291 0.282 7.203 1.00 95.25 106 GLU A N 1
ATOM 854 C CA . GLU A 1 106 ? 6.383 -0.632 6.852 1.00 95.25 106 GLU A CA 1
ATOM 855 C C . GLU A 1 106 ? 6.193 -1.215 5.446 1.00 95.25 106 GLU A C 1
ATOM 857 O O . GLU A 1 106 ? 7.110 -1.124 4.633 1.00 95.25 106 GLU A O 1
ATOM 862 N N . GLU A 1 107 ? 4.985 -1.684 5.109 1.00 95.38 107 GLU A N 1
ATOM 863 C CA . GLU A 1 107 ? 4.645 -2.164 3.759 1.00 95.38 107 GLU A CA 1
ATOM 864 C C . GLU A 1 107 ? 4.905 -1.092 2.687 1.00 95.38 107 GLU A C 1
ATOM 866 O O . GLU A 1 107 ? 5.493 -1.369 1.639 1.00 95.38 107 GLU A O 1
ATOM 871 N N . ILE A 1 108 ? 4.497 0.156 2.950 1.00 96.06 108 ILE A N 1
ATOM 872 C CA . ILE A 1 108 ? 4.749 1.290 2.051 1.00 96.06 108 ILE A CA 1
ATOM 873 C C . ILE A 1 108 ? 6.247 1.555 1.916 1.00 96.06 108 ILE A C 1
ATOM 875 O O . ILE A 1 108 ? 6.719 1.775 0.801 1.00 96.06 108 ILE A O 1
ATOM 879 N N . ASN A 1 109 ? 6.991 1.543 3.021 1.00 95.19 109 ASN A N 1
ATOM 880 C CA . ASN A 1 109 ? 8.427 1.793 3.001 1.00 95.19 109 ASN A CA 1
ATOM 881 C C . ASN A 1 109 ? 9.171 0.736 2.176 1.00 95.19 109 ASN A C 1
ATOM 883 O O . ASN A 1 109 ? 9.966 1.086 1.308 1.00 95.19 109 ASN A O 1
ATOM 887 N N . ASP A 1 110 ? 8.871 -0.540 2.401 1.00 93.50 110 ASP A N 1
ATOM 888 C CA . ASP A 1 110 ? 9.513 -1.645 1.690 1.00 93.50 110 ASP A CA 1
ATOM 889 C C . ASP A 1 110 ? 9.170 -1.633 0.196 1.00 93.50 110 ASP A C 1
ATOM 891 O O . ASP A 1 110 ? 10.039 -1.845 -0.652 1.00 93.50 110 ASP A O 1
ATOM 895 N N . TRP A 1 111 ? 7.923 -1.311 -0.153 1.00 96.38 111 TRP A N 1
ATOM 896 C CA . TRP A 1 111 ? 7.518 -1.117 -1.544 1.00 96.38 111 TRP A CA 1
ATOM 897 C C . TRP A 1 111 ? 8.258 0.050 -2.215 1.00 96.38 111 TRP A C 1
ATOM 899 O O . TRP A 1 111 ? 8.730 -0.087 -3.348 1.00 96.38 111 TRP A O 1
ATOM 909 N N . PHE A 1 112 ? 8.408 1.184 -1.523 1.00 94.75 112 PHE A N 1
ATOM 910 C CA . PHE A 1 112 ? 9.185 2.316 -2.032 1.00 94.75 112 PHE A CA 1
ATOM 911 C C . PHE A 1 112 ? 10.664 1.967 -2.210 1.00 94.75 112 PHE A C 1
ATOM 913 O O . PHE A 1 112 ? 11.249 2.355 -3.223 1.00 94.75 112 PHE A O 1
ATOM 920 N N . ASP A 1 113 ? 11.256 1.220 -1.274 1.00 92.19 113 ASP A N 1
ATOM 921 C CA . ASP A 1 113 ? 12.639 0.744 -1.373 1.00 92.19 113 ASP A CA 1
ATOM 922 C C . ASP A 1 113 ? 12.833 -0.074 -2.660 1.00 92.19 113 ASP A C 1
ATOM 924 O O . ASP A 1 113 ? 13.769 0.193 -3.417 1.00 92.19 113 ASP A O 1
ATOM 928 N N . VAL A 1 114 ? 11.908 -0.994 -2.971 1.00 92.88 114 VAL A N 1
ATOM 929 C CA . VAL A 1 114 ? 11.940 -1.800 -4.207 1.00 92.88 114 VAL A CA 1
ATOM 930 C C . VAL A 1 114 ? 11.839 -0.926 -5.461 1.00 92.88 114 VAL A C 1
ATOM 932 O O . VAL A 1 114 ? 12.552 -1.167 -6.439 1.00 92.88 114 VAL A O 1
ATOM 935 N N . LEU A 1 115 ? 10.989 0.105 -5.460 1.00 93.75 115 LEU A N 1
ATOM 936 C CA . LEU A 1 115 ? 10.785 0.986 -6.618 1.00 93.75 115 LEU A CA 1
ATOM 937 C C . LEU A 1 115 ? 11.848 2.080 -6.791 1.00 93.75 115 LEU A C 1
ATOM 939 O O . LEU A 1 115 ? 11.847 2.757 -7.819 1.00 93.75 115 LEU A O 1
ATOM 943 N N . ASN A 1 116 ? 12.763 2.252 -5.837 1.00 92.38 116 ASN A N 1
ATOM 944 C CA . ASN A 1 116 ? 13.697 3.378 -5.826 1.00 92.38 116 ASN A CA 1
ATOM 945 C C . ASN A 1 116 ? 15.172 2.965 -5.685 1.00 92.38 116 ASN A C 1
ATOM 947 O O . ASN A 1 116 ? 16.009 3.728 -5.192 1.00 92.38 116 ASN A O 1
ATOM 951 N N . VAL A 1 117 ? 15.525 1.758 -6.133 1.00 91.12 117 VAL A N 1
ATOM 952 C CA . VAL A 1 117 ? 16.895 1.243 -6.032 1.00 91.12 117 VAL A CA 1
ATOM 953 C C . VAL A 1 117 ? 17.802 1.930 -7.047 1.00 91.12 117 VAL A C 1
ATOM 955 O O . VAL A 1 117 ? 17.543 1.897 -8.251 1.00 91.12 117 VAL A O 1
ATOM 958 N N . ARG A 1 118 ? 18.900 2.524 -6.562 1.00 87.25 118 ARG A N 1
ATOM 959 C CA . ARG A 1 118 ? 19.856 3.312 -7.367 1.00 87.25 118 ARG A CA 1
ATOM 960 C C . ARG A 1 118 ? 21.079 2.531 -7.839 1.00 87.25 118 ARG A C 1
ATOM 962 O O . ARG A 1 118 ? 21.662 2.883 -8.863 1.00 87.25 118 ARG A O 1
ATOM 969 N N . VAL A 1 119 ? 21.489 1.510 -7.090 1.00 81.94 119 VAL A N 1
ATOM 970 C CA . VAL A 1 119 ? 22.759 0.805 -7.301 1.00 81.94 119 VAL A CA 1
ATOM 971 C C . VAL A 1 119 ? 22.513 -0.694 -7.341 1.00 81.94 119 VAL A C 1
ATOM 973 O O . VAL A 1 119 ? 21.839 -1.244 -6.476 1.00 81.94 119 VAL A O 1
ATOM 976 N N . ALA A 1 120 ? 23.103 -1.357 -8.332 1.00 73.81 120 ALA A N 1
ATOM 977 C CA . ALA A 1 120 ? 23.203 -2.806 -8.358 1.00 73.81 120 ALA A CA 1
ATOM 978 C C . ALA A 1 120 ? 24.309 -3.238 -7.391 1.00 73.81 120 ALA A C 1
ATOM 980 O O . ALA A 1 120 ? 25.486 -3.195 -7.738 1.00 73.81 120 ALA A O 1
ATOM 981 N N . SER A 1 121 ? 23.943 -3.592 -6.162 1.00 67.38 121 SER A N 1
ATOM 982 C CA . SER A 1 121 ? 24.895 -4.081 -5.164 1.00 67.38 121 SER A CA 1
ATOM 983 C C . SER A 1 121 ? 24.429 -5.401 -4.563 1.00 67.38 121 SER A C 1
ATOM 985 O O . SER A 1 121 ? 23.250 -5.577 -4.249 1.00 67.38 121 SER A O 1
ATOM 987 N N . ALA A 1 122 ? 25.375 -6.328 -4.399 1.00 56.88 122 ALA A N 1
ATOM 988 C CA . ALA A 1 122 ? 25.154 -7.614 -3.746 1.00 56.88 122 ALA A CA 1
ATOM 989 C C . ALA A 1 122 ? 25.057 -7.488 -2.212 1.00 56.88 122 ALA A C 1
ATOM 991 O O . ALA A 1 122 ? 24.366 -8.300 -1.590 1.00 56.88 122 ALA A O 1
ATOM 992 N N . ASP A 1 123 ? 25.673 -6.445 -1.639 1.00 60.50 123 ASP A N 1
ATOM 993 C CA . ASP A 1 123 ? 25.849 -6.245 -0.190 1.00 60.50 123 ASP A CA 1
ATOM 994 C C . ASP A 1 123 ? 24.714 -5.443 0.468 1.00 60.50 123 ASP A C 1
ATOM 996 O O . ASP A 1 123 ? 24.744 -5.155 1.665 1.00 60.50 123 ASP A O 1
ATOM 1000 N N . CYS A 1 124 ? 23.694 -5.057 -0.299 1.00 63.44 124 CYS A N 1
ATOM 1001 C CA . CYS A 1 124 ? 22.530 -4.360 0.238 1.00 63.44 124 CYS A CA 1
ATOM 1002 C C . CYS A 1 124 ? 21.524 -5.331 0.873 1.00 63.44 124 CYS A C 1
ATOM 1004 O O . CYS A 1 124 ? 21.458 -6.515 0.526 1.00 63.44 124 CYS A O 1
ATOM 1006 N N . SER A 1 125 ? 20.701 -4.805 1.789 1.00 67.56 125 SER A N 1
ATOM 1007 C CA . SER A 1 125 ? 19.561 -5.546 2.337 1.00 67.56 125 SER A CA 1
ATOM 1008 C C . SER A 1 125 ? 18.689 -6.090 1.201 1.00 67.56 125 SER A C 1
ATOM 1010 O O . SER A 1 125 ? 18.577 -5.471 0.144 1.00 67.56 125 SER A O 1
ATOM 1012 N N . VAL A 1 126 ? 18.076 -7.258 1.411 1.00 68.19 126 VAL A N 1
ATOM 1013 C CA . VAL A 1 126 ? 17.393 -8.028 0.355 1.00 68.19 126 VAL A CA 1
ATOM 1014 C C . VAL A 1 126 ? 16.348 -7.197 -0.408 1.00 68.19 126 VAL A C 1
ATOM 1016 O O . VAL A 1 126 ? 16.240 -7.336 -1.623 1.00 68.19 126 VAL A O 1
ATOM 1019 N N . ARG A 1 127 ? 15.652 -6.276 0.272 1.00 65.19 127 ARG A N 1
ATOM 1020 C CA . ARG A 1 127 ? 14.643 -5.380 -0.323 1.00 65.19 127 ARG A CA 1
ATOM 1021 C C . ARG A 1 127 ? 15.216 -4.181 -1.100 1.00 65.19 127 ARG A C 1
ATOM 1023 O O . ARG A 1 127 ? 14.567 -3.700 -2.016 1.00 65.19 127 ARG A O 1
ATOM 1030 N N . VAL A 1 128 ? 16.437 -3.736 -0.783 1.00 76.12 128 VAL A N 1
ATOM 1031 C CA . VAL A 1 128 ? 17.136 -2.620 -1.467 1.00 76.12 128 VAL A CA 1
ATOM 1032 C C . VAL A 1 128 ? 18.020 -3.136 -2.615 1.00 76.12 128 VAL A C 1
ATOM 1034 O O . VAL A 1 128 ? 18.706 -2.372 -3.291 1.00 76.12 128 VAL A O 1
ATOM 1037 N N . LYS A 1 129 ? 18.026 -4.451 -2.867 1.00 81.75 129 LYS A N 1
ATOM 1038 C CA . LYS A 1 129 ? 18.674 -5.020 -4.053 1.00 81.75 129 LYS A CA 1
ATOM 1039 C C . LYS A 1 129 ? 17.912 -4.624 -5.309 1.00 81.75 129 LYS A C 1
ATOM 1041 O O . LYS A 1 129 ? 16.700 -4.431 -5.278 1.00 81.75 129 LYS A O 1
ATOM 1046 N N . THR A 1 130 ? 18.616 -4.551 -6.434 1.00 85.19 130 THR A N 1
ATOM 1047 C CA . THR A 1 130 ? 17.976 -4.300 -7.728 1.00 85.19 130 THR A CA 1
ATOM 1048 C C . THR A 1 130 ? 16.927 -5.363 -8.032 1.00 85.19 130 THR A C 1
ATOM 1050 O O . THR A 1 130 ? 17.069 -6.532 -7.656 1.00 85.19 130 THR A O 1
ATOM 1053 N N . PHE A 1 131 ? 15.846 -4.941 -8.683 1.00 88.69 131 PHE A N 1
ATOM 1054 C CA . PHE A 1 131 ? 14.730 -5.821 -9.009 1.00 88.69 131 PHE A CA 1
ATOM 1055 C C . PHE A 1 131 ? 15.219 -6.939 -9.930 1.00 88.69 131 PHE A C 1
ATOM 1057 O O . PHE A 1 131 ? 15.854 -6.629 -10.934 1.00 88.69 131 PHE A O 1
ATOM 1064 N N . GLY A 1 132 ? 15.006 -8.207 -9.580 1.00 87.75 132 GLY A N 1
ATOM 1065 C CA . GLY A 1 132 ? 15.605 -9.348 -10.293 1.00 87.75 132 GLY A CA 1
ATOM 1066 C C . GLY A 1 132 ? 16.587 -10.167 -9.446 1.00 87.75 132 GLY A C 1
ATOM 1067 O O . GLY A 1 132 ? 16.739 -11.370 -9.640 1.00 87.75 132 GLY A O 1
ATOM 1068 N N . LEU A 1 133 ? 17.259 -9.537 -8.471 1.00 87.00 133 LEU A N 1
ATOM 1069 C CA . LEU A 1 133 ? 18.275 -10.210 -7.644 1.00 87.00 133 LEU A CA 1
ATOM 1070 C C . LEU A 1 133 ? 17.706 -10.892 -6.394 1.00 87.00 133 LEU A C 1
ATOM 1072 O O . LEU A 1 133 ? 18.368 -11.744 -5.803 1.00 87.00 133 LEU A O 1
ATOM 1076 N N . ALA A 1 134 ? 16.507 -10.498 -5.966 1.00 85.56 134 ALA A N 1
ATOM 1077 C CA . ALA A 1 134 ? 15.835 -11.016 -4.778 1.00 85.56 134 ALA A CA 1
ATOM 1078 C C . ALA A 1 134 ? 14.354 -11.291 -5.072 1.00 85.56 134 ALA A C 1
ATOM 1080 O O . ALA A 1 134 ? 13.469 -10.865 -4.329 1.00 85.56 134 ALA A O 1
ATOM 1081 N N . ASN A 1 135 ? 14.103 -12.007 -6.174 1.00 83.69 135 ASN A N 1
ATOM 1082 C CA . ASN A 1 135 ? 12.777 -12.161 -6.777 1.00 83.69 135 ASN A CA 1
ATOM 1083 C C . ASN A 1 135 ? 11.691 -12.584 -5.798 1.00 83.69 135 ASN A C 1
ATOM 1085 O O . ASN A 1 135 ? 10.599 -12.033 -5.860 1.00 83.69 135 ASN A O 1
ATOM 1089 N N . GLN A 1 136 ? 11.975 -13.516 -4.888 1.00 89.25 136 GLN A N 1
ATOM 1090 C CA . GLN A 1 136 ? 10.971 -13.987 -3.938 1.00 89.25 136 GLN A CA 1
ATOM 1091 C C . GLN A 1 136 ? 10.491 -12.860 -3.009 1.00 89.25 136 GLN A C 1
ATOM 1093 O O . GLN A 1 136 ? 9.318 -12.506 -3.039 1.00 89.25 136 GLN A O 1
ATOM 1098 N N . VAL A 1 137 ? 11.407 -12.237 -2.262 1.00 91.38 137 VAL A N 1
ATOM 1099 C CA . VAL A 1 137 ? 11.073 -11.166 -1.306 1.00 91.38 137 VAL A CA 1
ATOM 1100 C C . VAL A 1 137 ? 10.484 -9.948 -2.019 1.00 91.38 137 VAL A C 1
ATOM 1102 O O . VAL A 1 137 ? 9.503 -9.369 -1.566 1.00 91.38 137 VAL A O 1
ATOM 1105 N N . GLN A 1 138 ? 11.043 -9.567 -3.169 1.00 92.31 138 GLN A N 1
ATOM 1106 C CA . GLN A 1 138 ? 10.532 -8.440 -3.955 1.00 92.31 138 GLN A CA 1
ATOM 1107 C C . GLN A 1 138 ? 9.118 -8.714 -4.494 1.00 92.31 138 GLN A C 1
ATOM 1109 O O . GLN A 1 138 ? 8.281 -7.813 -4.504 1.00 92.31 138 GLN A O 1
ATOM 1114 N N . SER A 1 139 ? 8.827 -9.953 -4.904 1.00 93.31 139 SER A N 1
ATOM 1115 C CA . SER A 1 139 ? 7.489 -10.349 -5.366 1.00 93.31 139 SER A CA 1
ATOM 1116 C C . SER A 1 139 ? 6.476 -10.394 -4.227 1.00 93.31 139 SER A C 1
ATOM 1118 O O . SER A 1 139 ? 5.325 -10.012 -4.435 1.00 93.31 139 SER A O 1
ATOM 1120 N N . GLU A 1 140 ? 6.889 -10.821 -3.032 1.00 95.50 140 GLU A N 1
ATOM 1121 C CA . GLU A 1 140 ? 6.062 -10.782 -1.821 1.00 95.50 140 GLU A CA 1
ATOM 1122 C C . GLU A 1 140 ? 5.680 -9.334 -1.481 1.00 95.50 140 GLU A C 1
ATOM 1124 O O . GLU A 1 140 ? 4.491 -9.027 -1.419 1.00 95.50 140 GLU A O 1
ATOM 1129 N N . ILE A 1 141 ? 6.653 -8.414 -1.431 1.00 96.00 141 ILE A N 1
ATOM 1130 C CA . ILE A 1 141 ? 6.415 -6.976 -1.193 1.00 96.00 141 ILE A CA 1
ATOM 1131 C C . ILE A 1 141 ? 5.441 -6.384 -2.227 1.00 96.00 141 ILE A C 1
ATOM 1133 O O . ILE A 1 141 ? 4.496 -5.674 -1.874 1.00 96.00 141 ILE A O 1
ATOM 1137 N N . ILE A 1 142 ? 5.636 -6.682 -3.518 1.00 96.44 142 ILE A N 1
ATOM 1138 C CA . ILE A 1 142 ? 4.736 -6.212 -4.584 1.00 96.44 142 ILE A CA 1
ATOM 1139 C C . ILE A 1 142 ? 3.324 -6.793 -4.420 1.00 96.44 142 ILE A C 1
ATOM 1141 O O . ILE A 1 142 ? 2.334 -6.088 -4.635 1.00 96.44 142 ILE A O 1
ATOM 1145 N N . THR A 1 143 ? 3.215 -8.069 -4.050 1.00 97.12 143 THR A N 1
ATOM 1146 C CA . THR A 1 143 ? 1.932 -8.760 -3.867 1.00 97.12 143 THR A CA 1
ATOM 1147 C C . THR A 1 143 ? 1.168 -8.209 -2.670 1.00 97.12 143 THR A C 1
ATOM 1149 O O . THR A 1 143 ? -0.034 -7.959 -2.783 1.00 97.12 143 THR A O 1
ATOM 1152 N N . ASP A 1 144 ? 1.854 -7.958 -1.559 1.00 97.06 144 ASP A N 1
ATOM 1153 C CA . ASP A 1 144 ? 1.254 -7.367 -0.368 1.00 97.06 144 ASP A CA 1
ATOM 1154 C C . ASP A 1 144 ? 0.774 -5.943 -0.653 1.00 97.06 144 ASP A C 1
ATOM 1156 O O . ASP A 1 144 ? -0.385 -5.626 -0.383 1.00 97.06 144 ASP A O 1
ATOM 1160 N N . MET A 1 145 ? 1.576 -5.122 -1.342 1.00 97.81 145 MET A N 1
ATOM 1161 C CA . MET A 1 145 ? 1.133 -3.790 -1.765 1.00 97.81 145 MET A CA 1
ATOM 1162 C C . MET A 1 145 ? -0.073 -3.848 -2.718 1.00 97.81 145 MET A C 1
ATOM 1164 O O . MET A 1 145 ? -0.992 -3.031 -2.615 1.00 97.81 145 MET A O 1
ATOM 1168 N N . ASN A 1 146 ? -0.114 -4.823 -3.635 1.00 98.06 146 ASN A N 1
ATOM 1169 C CA . ASN A 1 146 ? -1.273 -5.027 -4.507 1.00 98.06 146 ASN A CA 1
ATOM 1170 C C . ASN A 1 146 ? -2.534 -5.358 -3.703 1.00 98.06 146 ASN A C 1
ATOM 1172 O O . ASN A 1 146 ? -3.582 -4.764 -3.962 1.00 98.06 146 ASN A O 1
ATOM 1176 N N . ARG A 1 147 ? -2.437 -6.260 -2.718 1.00 97.56 147 ARG A N 1
ATOM 1177 C CA . ARG A 1 147 ? -3.551 -6.605 -1.825 1.00 97.56 147 ARG A CA 1
ATOM 1178 C C . ARG A 1 147 ? -4.017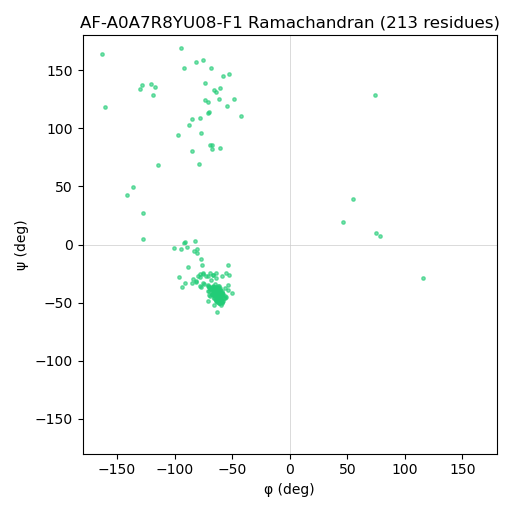 -5.376 -1.048 1.00 97.56 147 ARG A C 1
ATOM 1180 O O . ARG A 1 147 ? -5.191 -5.019 -1.116 1.00 97.56 147 ARG A O 1
ATOM 1187 N N . THR A 1 148 ? -3.090 -4.663 -0.412 1.00 96.69 148 THR A N 1
ATOM 1188 C CA . THR A 1 148 ? -3.378 -3.441 0.348 1.00 96.69 148 THR A CA 1
ATOM 1189 C C . THR A 1 148 ? -4.104 -2.403 -0.514 1.00 96.69 148 THR A C 1
ATOM 1191 O O . THR A 1 148 ? -5.133 -1.868 -0.099 1.00 96.69 148 THR A O 1
ATOM 1194 N N . MET A 1 149 ? -3.663 -2.163 -1.754 1.00 97.06 149 MET A N 1
ATOM 1195 C CA . MET A 1 149 ? -4.322 -1.205 -2.653 1.00 97.06 149 MET A CA 1
ATOM 1196 C C . MET A 1 149 ? -5.666 -1.690 -3.214 1.00 97.06 149 MET A C 1
ATOM 1198 O O . MET A 1 149 ? -6.514 -0.853 -3.533 1.00 97.06 149 MET A O 1
ATOM 1202 N N . GLN A 1 150 ? -5.880 -3.005 -3.333 1.00 96.38 150 GLN A N 1
ATOM 1203 C CA . GLN A 1 150 ? -7.145 -3.602 -3.779 1.00 96.38 150 GLN A CA 1
ATOM 1204 C C . GLN A 1 150 ? -8.215 -3.619 -2.689 1.00 96.38 150 GLN A C 1
ATOM 1206 O O . GLN A 1 150 ? -9.391 -3.406 -3.003 1.00 96.38 150 GLN A O 1
ATOM 1211 N N . ASP A 1 151 ? -7.825 -3.823 -1.432 1.00 94.94 151 ASP A N 1
ATOM 1212 C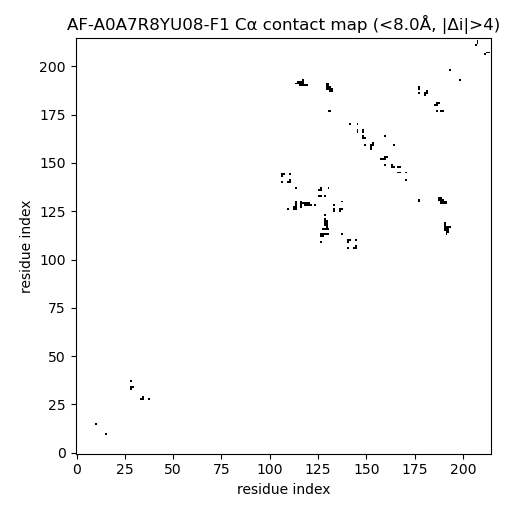 CA . ASP A 1 151 ? -8.747 -4.001 -0.308 1.00 94.94 151 ASP A CA 1
ATOM 1213 C C . ASP A 1 151 ? -9.036 -2.680 0.411 1.00 94.94 151 ASP A C 1
ATOM 1215 O O . ASP A 1 151 ? -10.176 -2.403 0.793 1.00 94.94 151 ASP A O 1
ATOM 1219 N N . MET A 1 152 ? -8.039 -1.798 0.526 1.00 93.44 152 MET A N 1
ATOM 1220 C CA . MET A 1 152 ? -8.205 -0.516 1.202 1.00 93.44 152 MET A CA 1
ATOM 1221 C C . MET A 1 152 ? -9.185 0.391 0.446 1.00 93.44 152 MET A C 1
ATOM 1223 O O . MET A 1 152 ? -9.109 0.585 -0.773 1.00 93.44 152 MET A O 1
ATOM 1227 N N . ARG A 1 153 ? -10.127 0.991 1.177 1.00 94.69 153 ARG A N 1
ATOM 1228 C CA . ARG A 1 153 ? -11.031 2.024 0.659 1.00 94.69 153 ARG A CA 1
ATOM 1229 C C . ARG A 1 153 ? -10.801 3.331 1.389 1.00 94.69 153 ARG A C 1
ATOM 1231 O O . ARG A 1 153 ? -10.707 3.371 2.612 1.00 94.69 153 ARG A O 1
ATOM 1238 N N . VAL A 1 154 ? -10.754 4.418 0.627 1.00 91.69 154 VAL A N 1
ATOM 1239 C CA . VAL A 1 154 ? -10.724 5.763 1.203 1.00 91.69 154 VAL A CA 1
ATOM 1240 C C . VAL A 1 154 ? -12.107 6.102 1.754 1.00 91.69 154 VAL A C 1
ATOM 1242 O O . VAL A 1 154 ? -13.124 5.785 1.138 1.00 91.69 154 VAL A O 1
ATOM 1245 N N . LYS A 1 155 ? -12.154 6.748 2.924 1.00 92.75 155 LYS A N 1
ATOM 1246 C CA . LYS A 1 155 ? -13.401 7.090 3.622 1.00 92.75 155 LYS A CA 1
ATOM 1247 C C . LYS A 1 155 ? -14.409 7.757 2.678 1.00 92.75 155 LYS A C 1
ATOM 1249 O O . LYS A 1 155 ? -14.110 8.761 2.033 1.00 92.75 155 LYS A O 1
ATOM 1254 N N . GLY A 1 156 ? -15.614 7.191 2.613 1.00 94.31 156 GLY A N 1
ATOM 1255 C CA . GLY A 1 156 ? -16.701 7.687 1.763 1.00 94.31 156 GLY A CA 1
ATOM 1256 C C . GLY A 1 156 ? -16.544 7.377 0.270 1.00 94.31 156 GLY A C 1
ATOM 1257 O O . GLY A 1 156 ? -17.294 7.920 -0.541 1.00 94.31 156 GLY A O 1
ATOM 1258 N N . LYS A 1 157 ? -15.583 6.532 -0.121 1.00 95.06 157 LYS A N 1
ATOM 1259 C CA . LYS A 1 157 ? -15.372 6.094 -1.504 1.00 95.06 157 LYS A CA 1
ATOM 1260 C C . LYS A 1 157 ? -15.547 4.584 -1.608 1.00 95.06 157 LYS A C 1
ATOM 1262 O O . LYS A 1 157 ? -14.935 3.818 -0.876 1.00 95.06 157 LYS A O 1
ATOM 1267 N N . ILE A 1 158 ? -16.383 4.171 -2.556 1.00 94.38 158 ILE A N 1
ATOM 1268 C CA . ILE A 1 158 ? -16.642 2.755 -2.859 1.00 94.38 158 ILE A CA 1
ATOM 1269 C C . ILE A 1 158 ? -15.669 2.257 -3.938 1.00 94.38 158 ILE A C 1
ATOM 1271 O O . ILE A 1 158 ? -15.241 1.104 -3.930 1.00 94.38 158 ILE A O 1
ATOM 1275 N N . ILE A 1 159 ? -15.294 3.153 -4.854 1.00 96.00 159 ILE A N 1
ATOM 1276 C CA . ILE A 1 159 ? -14.397 2.869 -5.974 1.00 96.00 159 ILE A CA 1
ATOM 1277 C C . ILE A 1 159 ? -12.937 3.152 -5.612 1.00 96.00 159 ILE A C 1
ATOM 1279 O O . ILE A 1 159 ? -12.651 4.050 -4.818 1.00 96.00 159 ILE A O 1
ATOM 1283 N N . LEU A 1 160 ? -12.020 2.429 -6.261 1.00 96.88 160 LEU A N 1
ATOM 1284 C CA . LEU A 1 160 ? -10.586 2.704 -6.181 1.00 96.88 160 LEU A CA 1
ATOM 1285 C C . LEU A 1 160 ? -10.264 4.078 -6.771 1.00 96.88 160 LEU A C 1
ATOM 1287 O O . LEU A 1 160 ? -10.673 4.400 -7.895 1.00 96.88 160 LEU A O 1
ATOM 1291 N N . LEU A 1 161 ? -9.493 4.865 -6.026 1.00 97.56 161 LEU A N 1
ATOM 1292 C CA . LEU A 1 161 ? -9.020 6.169 -6.469 1.00 97.56 161 LEU A CA 1
ATOM 1293 C C . LEU A 1 161 ? -7.886 6.040 -7.501 1.00 97.56 161 LEU A C 1
ATOM 1295 O O . LEU A 1 161 ? -7.221 5.002 -7.565 1.00 97.56 161 LEU A O 1
ATOM 1299 N N . PRO A 1 162 ? -7.635 7.088 -8.312 1.00 97.94 162 PRO A N 1
ATOM 1300 C CA . PRO A 1 162 ? -6.613 7.047 -9.356 1.00 97.94 162 PRO A CA 1
ATOM 1301 C C . PRO A 1 162 ? -5.225 6.628 -8.863 1.00 97.94 162 PRO A C 1
ATOM 1303 O O . PRO A 1 162 ? -4.574 5.841 -9.539 1.00 97.94 162 PRO A O 1
ATOM 1306 N N . PHE A 1 163 ? -4.793 7.067 -7.675 1.00 97.25 163 PHE A N 1
ATOM 1307 C CA . PHE A 1 163 ? -3.486 6.675 -7.134 1.00 97.25 163 PHE A CA 1
ATOM 1308 C C . PHE A 1 163 ? -3.404 5.170 -6.829 1.00 97.25 163 PHE A C 1
ATOM 1310 O O . PHE A 1 163 ? -2.391 4.552 -7.131 1.00 97.25 163 PHE A O 1
ATOM 1317 N N . GLN A 1 164 ? -4.480 4.560 -6.310 1.00 97.81 164 GLN A N 1
ATOM 1318 C CA . GLN A 1 164 ? -4.528 3.117 -6.035 1.00 97.81 164 GLN A CA 1
ATOM 1319 C C . GLN A 1 164 ? -4.400 2.332 -7.342 1.00 97.81 164 GLN A C 1
ATOM 1321 O O . GLN A 1 164 ? -3.610 1.399 -7.439 1.00 97.81 164 GLN A O 1
ATOM 1326 N N . LYS A 1 165 ? -5.125 2.764 -8.384 1.00 98.19 165 LYS A N 1
ATOM 1327 C CA . LYS A 1 165 ? -5.006 2.191 -9.734 1.00 98.19 165 LYS A CA 1
ATOM 1328 C C . LYS A 1 165 ? -3.604 2.387 -10.311 1.00 98.19 165 LYS A C 1
ATOM 1330 O O . LYS A 1 165 ? -3.080 1.471 -10.932 1.00 98.19 165 LYS A O 1
ATOM 1335 N N . GLY A 1 166 ? -3.006 3.555 -10.084 1.00 98.12 166 GLY A N 1
ATOM 1336 C CA . GLY A 1 166 ? -1.636 3.865 -10.478 1.00 98.12 166 GLY A CA 1
ATOM 1337 C C . GLY A 1 166 ? -0.632 2.903 -9.851 1.00 98.12 166 GLY A C 1
ATOM 1338 O O . GLY A 1 166 ? 0.153 2.310 -10.575 1.00 98.12 166 GLY A O 1
ATOM 1339 N N . ILE A 1 167 ? -0.711 2.671 -8.537 1.00 98.06 167 ILE A N 1
ATOM 1340 C CA . ILE A 1 167 ? 0.174 1.732 -7.830 1.00 98.06 167 ILE A CA 1
ATOM 1341 C C . ILE A 1 167 ? 0.014 0.307 -8.373 1.00 98.06 167 ILE A C 1
ATOM 1343 O O . ILE A 1 167 ? 1.010 -0.332 -8.706 1.00 98.06 167 ILE A O 1
ATOM 1347 N N . LEU A 1 168 ? -1.225 -0.167 -8.543 1.00 98.31 168 LEU A N 1
ATOM 1348 C CA . LEU A 1 168 ? -1.495 -1.491 -9.119 1.00 98.31 168 LEU A CA 1
ATOM 1349 C C . LEU A 1 168 ? -0.911 -1.633 -10.531 1.00 98.31 168 LEU A C 1
ATOM 1351 O O . LEU A 1 168 ? -0.304 -2.653 -10.860 1.00 98.31 168 LEU A O 1
ATOM 1355 N N . GLN A 1 169 ? -1.068 -0.600 -11.360 1.00 98.44 169 GLN A N 1
ATOM 1356 C CA . GLN A 1 169 ? -0.525 -0.592 -12.713 1.00 98.44 169 GLN A CA 1
ATOM 1357 C C . GLN A 1 169 ? 1.007 -0.556 -12.707 1.00 98.44 169 GLN A C 1
ATOM 1359 O O . GLN A 1 169 ? 1.619 -1.299 -13.472 1.00 98.44 169 GLN A O 1
ATOM 1364 N N . THR A 1 170 ? 1.632 0.255 -11.850 1.00 98.12 170 THR A N 1
ATOM 1365 C CA . THR A 1 170 ? 3.093 0.318 -11.687 1.00 98.12 170 THR A CA 1
ATOM 1366 C C . THR A 1 170 ? 3.658 -1.045 -11.307 1.00 98.12 170 THR A C 1
ATOM 1368 O O . THR A 1 170 ? 4.576 -1.531 -11.961 1.00 98.12 170 THR A O 1
ATOM 1371 N N . ASN A 1 171 ? 3.060 -1.697 -10.310 1.00 97.94 171 ASN A N 1
ATOM 1372 C CA . ASN A 1 171 ? 3.468 -3.017 -9.838 1.00 97.94 171 ASN A CA 1
ATOM 1373 C C . ASN A 1 171 ? 3.385 -4.072 -10.942 1.00 97.94 171 ASN A C 1
ATOM 1375 O O . ASN A 1 171 ? 4.349 -4.794 -11.192 1.00 97.94 171 ASN A O 1
ATOM 1379 N N . LYS A 1 172 ? 2.249 -4.122 -11.646 1.00 97.88 172 LYS A N 1
ATOM 1380 C CA . LYS A 1 172 ? 2.055 -5.026 -12.782 1.00 97.88 172 LYS A CA 1
ATOM 1381 C C . LYS A 1 172 ? 3.088 -4.773 -13.884 1.00 97.88 172 LYS A C 1
ATOM 1383 O O . LYS A 1 172 ? 3.738 -5.705 -14.347 1.00 97.88 172 LYS A O 1
ATOM 1388 N N . THR A 1 173 ? 3.263 -3.509 -14.262 1.00 97.81 173 THR A N 1
ATOM 1389 C CA . THR A 1 173 ? 4.154 -3.118 -15.362 1.00 97.81 173 THR A CA 1
ATOM 1390 C C . THR A 1 173 ? 5.614 -3.413 -15.031 1.00 97.81 173 THR A C 1
ATOM 1392 O O . THR A 1 173 ? 6.346 -3.834 -15.916 1.00 97.81 173 THR A O 1
ATOM 1395 N N . LEU A 1 174 ? 6.051 -3.239 -13.779 1.00 96.69 174 LEU A N 1
ATOM 1396 C CA . LEU A 1 174 ? 7.418 -3.566 -13.364 1.00 96.69 174 LEU A CA 1
ATOM 1397 C C . LEU A 1 174 ? 7.728 -5.056 -13.550 1.00 96.69 174 LEU A C 1
ATOM 1399 O O . LEU A 1 174 ? 8.761 -5.398 -14.126 1.00 96.69 174 LEU A O 1
ATOM 1403 N N . VAL A 1 175 ? 6.831 -5.931 -13.088 1.00 95.94 175 VAL A N 1
ATOM 1404 C CA . VAL A 1 175 ? 6.996 -7.386 -13.214 1.00 95.94 175 VAL A CA 1
ATOM 1405 C C . VAL A 1 175 ? 6.987 -7.801 -14.686 1.00 95.94 175 VAL A C 1
ATOM 1407 O O . VAL A 1 175 ? 7.877 -8.520 -15.133 1.00 95.94 175 VAL A O 1
ATOM 1410 N N . GLU A 1 176 ? 6.022 -7.308 -15.466 1.00 96.94 176 GLU A N 1
ATOM 1411 C CA . GLU A 1 176 ? 5.923 -7.610 -16.899 1.00 96.94 176 GLU A CA 1
ATOM 1412 C C . GLU A 1 176 ? 7.134 -7.089 -17.687 1.00 96.94 176 GLU A C 1
ATOM 1414 O O . GLU A 1 176 ? 7.649 -7.784 -18.565 1.00 96.94 176 GLU A O 1
ATOM 1419 N N . LEU A 1 177 ? 7.629 -5.895 -17.349 1.00 96.38 177 LEU A N 1
ATOM 1420 C CA . LEU A 1 177 ? 8.837 -5.324 -17.936 1.00 96.38 177 LEU A CA 1
ATOM 1421 C C . LEU A 1 177 ? 10.056 -6.197 -17.638 1.00 96.38 177 LEU A C 1
ATOM 1423 O O . LEU A 1 177 ? 10.826 -6.480 -18.554 1.00 96.38 177 LEU A O 1
ATOM 1427 N N . PHE A 1 178 ? 10.228 -6.631 -16.388 1.00 95.88 178 PHE A N 1
ATOM 1428 C CA . PHE A 1 178 ? 11.331 -7.510 -16.009 1.00 95.88 178 PHE A CA 1
ATOM 1429 C C . PHE A 1 178 ? 11.304 -8.820 -16.784 1.00 95.88 178 PHE A C 1
ATOM 1431 O O . PHE A 1 178 ? 12.286 -9.130 -17.453 1.00 95.88 178 PHE A O 1
ATOM 1438 N N . ASN A 1 179 ? 10.166 -9.514 -16.794 1.00 95.12 179 ASN A N 1
ATOM 1439 C CA . ASN A 1 179 ? 10.021 -10.780 -17.510 1.00 95.12 179 ASN A CA 1
ATOM 1440 C C . ASN A 1 179 ? 10.318 -10.616 -19.011 1.00 95.12 179 ASN A C 1
ATOM 1442 O O . ASN A 1 179 ? 11.039 -11.416 -19.599 1.00 95.12 179 ASN A O 1
ATOM 1446 N N . CYS A 1 180 ? 9.830 -9.534 -19.627 1.00 96.75 180 CYS A N 1
ATOM 1447 C CA . CYS A 1 180 ? 10.088 -9.230 -21.036 1.00 96.75 180 CYS A CA 1
ATOM 1448 C C . CYS A 1 180 ? 11.580 -8.968 -21.320 1.00 96.75 180 CYS A C 1
ATOM 1450 O O . CYS A 1 180 ? 12.105 -9.405 -22.346 1.00 96.75 180 CYS A O 1
ATOM 1452 N N . LEU A 1 181 ? 12.280 -8.253 -20.430 1.00 95.75 181 LEU A N 1
ATOM 1453 C CA . LEU A 1 181 ? 13.711 -7.966 -20.578 1.00 95.75 181 LEU A CA 1
ATOM 1454 C C . LEU A 1 181 ? 14.595 -9.183 -20.280 1.00 95.75 181 LEU A C 1
ATOM 1456 O O . LEU A 1 181 ? 15.648 -9.343 -20.905 1.00 95.75 181 LEU A O 1
ATOM 1460 N N . GLU A 1 182 ? 14.184 -10.029 -19.341 1.00 94.19 182 GLU A N 1
ATOM 1461 C CA . GLU A 1 182 ? 14.834 -11.302 -19.042 1.00 94.19 182 GLU A CA 1
ATOM 1462 C C . GLU A 1 182 ? 14.733 -12.245 -20.248 1.00 94.19 182 GLU A C 1
ATOM 1464 O O . GLU A 1 182 ? 15.756 -12.734 -20.723 1.00 94.19 182 GLU A O 1
ATOM 1469 N N . GLU A 1 183 ? 13.536 -12.402 -20.819 1.00 95.38 183 GLU A N 1
ATOM 1470 C CA . GLU A 1 183 ? 13.292 -13.266 -21.979 1.00 95.38 183 GLU A CA 1
ATOM 1471 C C . GLU A 1 183 ? 14.043 -12.791 -23.234 1.00 95.38 183 GLU A C 1
ATOM 1473 O O . GLU A 1 183 ? 14.674 -13.590 -23.927 1.00 95.38 183 GLU A O 1
ATOM 1478 N N . LYS A 1 184 ? 14.006 -11.485 -23.537 1.00 96.12 184 LYS A N 1
ATOM 1479 C CA . LYS A 1 184 ? 14.566 -10.950 -24.792 1.00 96.12 184 LYS A CA 1
ATOM 1480 C C . LYS A 1 184 ? 16.060 -10.657 -24.747 1.00 96.12 184 LYS A C 1
ATOM 1482 O O . LYS A 1 184 ? 16.723 -10.750 -25.777 1.00 96.12 184 LYS A O 1
ATOM 1487 N N . TYR A 1 185 ? 16.578 -10.240 -23.593 1.00 94.62 185 TYR A N 1
ATOM 1488 C CA . TYR A 1 185 ? 17.938 -9.704 -23.476 1.00 94.62 185 TYR A CA 1
ATOM 1489 C C . TYR A 1 185 ? 18.773 -10.389 -22.386 1.00 94.62 185 TYR A C 1
ATOM 1491 O O . TYR A 1 185 ? 19.898 -9.958 -22.141 1.00 94.62 185 TYR A O 1
ATOM 1499 N N . VAL A 1 186 ? 18.258 -11.441 -21.731 1.00 90.38 186 VAL A N 1
ATOM 1500 C CA . VAL A 1 186 ? 18.933 -12.156 -20.625 1.00 90.38 186 VAL A CA 1
ATOM 1501 C C . VAL A 1 186 ? 19.329 -11.188 -19.498 1.00 90.38 186 VAL A C 1
ATOM 1503 O O . VAL A 1 186 ? 20.415 -11.242 -18.911 1.00 90.38 186 VAL A O 1
ATOM 1506 N N . THR A 1 187 ? 18.442 -10.227 -19.228 1.00 89.94 187 THR A N 1
ATOM 1507 C CA . THR A 1 187 ? 18.658 -9.191 -18.217 1.00 89.94 187 THR A CA 1
ATOM 1508 C C . THR A 1 187 ? 18.566 -9.797 -16.821 1.00 89.94 187 THR A C 1
ATOM 1510 O O . THR A 1 187 ? 17.540 -10.347 -16.451 1.00 89.94 187 THR A O 1
ATOM 1513 N N . LYS A 1 188 ? 19.627 -9.656 -16.018 1.00 90.44 188 LYS A N 1
ATOM 1514 C CA . LYS A 1 188 ? 19.671 -10.204 -14.649 1.00 90.44 188 LYS A CA 1
ATOM 1515 C C . LYS A 1 188 ? 18.903 -9.368 -13.625 1.00 90.44 188 LYS A C 1
ATOM 1517 O O . LYS A 1 188 ? 18.507 -9.886 -12.589 1.00 90.44 188 LYS A O 1
ATOM 1522 N N . TYR A 1 189 ? 18.793 -8.061 -13.855 1.00 91.88 189 TYR A N 1
ATOM 1523 C CA . TYR A 1 189 ? 18.141 -7.136 -12.933 1.00 91.88 189 TYR A CA 1
ATOM 1524 C C . TYR A 1 189 ? 17.785 -5.807 -13.605 1.00 91.88 189 TYR A C 1
ATOM 1526 O O . TYR A 1 189 ? 18.360 -5.441 -14.630 1.00 91.88 189 TYR A O 1
ATOM 1534 N N . ILE A 1 190 ? 16.905 -5.038 -12.962 1.00 92.50 190 ILE A N 1
ATOM 1535 C CA . ILE A 1 190 ? 16.553 -3.662 -13.318 1.00 92.50 190 ILE A CA 1
ATOM 1536 C C . ILE A 1 190 ? 16.858 -2.723 -12.147 1.00 92.50 190 ILE A C 1
ATOM 1538 O O . ILE A 1 190 ? 16.585 -3.018 -10.983 1.00 92.50 190 ILE A O 1
ATOM 1542 N N . ILE A 1 191 ? 17.419 -1.558 -12.472 1.00 93.31 191 ILE A N 1
ATOM 1543 C CA . ILE A 1 191 ? 17.594 -0.441 -11.536 1.00 93.31 191 ILE A CA 1
ATOM 1544 C C . ILE A 1 191 ? 16.315 0.397 -11.569 1.00 93.31 191 ILE A C 1
ATOM 1546 O O . ILE A 1 191 ? 16.096 1.163 -12.510 1.00 93.31 191 ILE A O 1
ATOM 1550 N N . THR A 1 192 ? 15.468 0.247 -10.554 1.00 93.50 192 THR A N 1
ATOM 1551 C CA . THR A 1 192 ? 14.119 0.833 -10.512 1.00 93.50 192 THR A CA 1
ATOM 1552 C C . THR A 1 192 ? 14.119 2.355 -10.376 1.00 93.50 192 THR A C 1
ATOM 1554 O O . THR A 1 192 ? 13.232 2.998 -10.929 1.00 93.50 192 THR A O 1
ATOM 1557 N N . TYR A 1 193 ? 15.181 2.959 -9.826 1.00 93.00 193 TYR A N 1
ATOM 1558 C CA . TYR A 1 193 ? 15.372 4.417 -9.849 1.00 93.00 193 TYR A CA 1
ATOM 1559 C C . TYR A 1 193 ? 15.345 5.020 -11.264 1.00 93.00 193 TYR A C 1
ATOM 1561 O O . TYR A 1 193 ? 15.054 6.195 -11.436 1.00 93.00 193 TYR A O 1
ATOM 1569 N N . ARG A 1 194 ? 15.656 4.243 -12.311 1.00 93.31 194 ARG A N 1
ATOM 1570 C CA . ARG A 1 194 ? 15.635 4.736 -13.701 1.00 93.31 194 ARG A CA 1
ATOM 1571 C C . ARG A 1 194 ? 14.245 4.714 -14.337 1.00 93.31 194 ARG A C 1
ATOM 1573 O O . ARG A 1 194 ? 14.106 5.159 -15.471 1.00 93.31 194 ARG A O 1
ATOM 1580 N N . LEU A 1 195 ? 13.248 4.171 -13.641 1.00 94.62 195 LEU A N 1
ATOM 1581 C CA . LEU A 1 195 ? 11.869 4.074 -14.119 1.00 94.62 195 LEU A CA 1
ATOM 1582 C C . LEU A 1 195 ? 10.997 5.246 -13.643 1.00 94.62 195 LEU A C 1
ATOM 1584 O O . LEU A 1 195 ? 9.831 5.328 -14.023 1.00 94.62 195 LEU A O 1
ATOM 1588 N N . ASN A 1 196 ? 11.543 6.141 -12.817 1.00 93.06 196 ASN A N 1
ATOM 158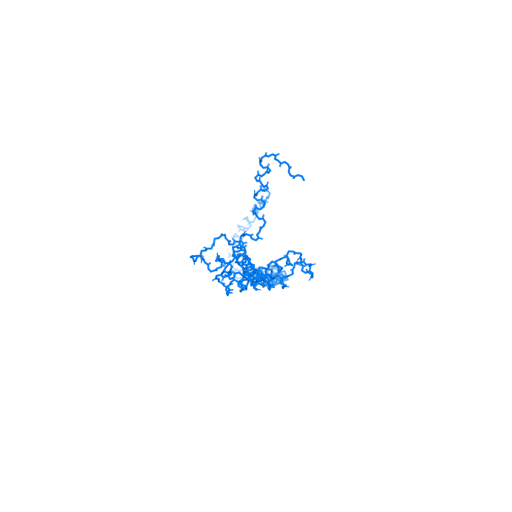9 C CA . ASN A 1 196 ? 10.843 7.318 -12.317 1.00 93.06 196 ASN A CA 1
ATOM 1590 C C . ASN A 1 196 ? 11.117 8.568 -13.176 1.00 93.06 196 ASN A C 1
ATOM 1592 O O . ASN A 1 196 ? 11.988 8.587 -14.049 1.00 93.06 196 ASN A O 1
ATOM 1596 N N . GLN A 1 197 ? 10.339 9.625 -12.931 1.00 94.69 197 GLN A N 1
ATOM 1597 C CA . GLN A 1 197 ? 10.470 10.907 -13.632 1.00 94.69 197 GLN A CA 1
ATOM 1598 C C . GLN A 1 197 ? 11.461 11.863 -12.945 1.00 94.69 197 GLN A C 1
ATOM 1600 O O . GLN A 1 197 ? 11.753 12.925 -13.494 1.00 94.69 197 GLN A O 1
ATOM 1605 N N . ASP A 1 198 ? 12.045 11.482 -11.803 1.00 92.44 198 ASP A N 1
ATOM 1606 C CA . ASP A 1 198 ? 12.916 12.338 -10.986 1.00 92.44 198 ASP A CA 1
ATOM 1607 C C . ASP A 1 198 ? 14.099 12.895 -11.783 1.00 92.44 198 ASP A C 1
ATOM 1609 O O . ASP A 1 198 ? 14.520 14.032 -11.585 1.00 92.44 198 ASP A O 1
ATOM 1613 N N . ILE A 1 199 ? 14.671 12.107 -12.697 1.00 91.00 199 ILE A N 1
ATOM 1614 C CA . ILE A 1 199 ? 15.792 12.558 -13.536 1.00 91.00 199 ILE A CA 1
ATOM 1615 C C . ILE A 1 199 ? 15.365 13.751 -14.404 1.00 91.00 199 ILE A C 1
ATOM 1617 O O . ILE A 1 199 ? 16.113 14.724 -14.528 1.00 91.00 199 ILE A O 1
ATOM 1621 N N . LEU A 1 200 ? 14.154 13.700 -14.962 1.00 92.94 200 LEU A N 1
ATOM 1622 C CA . LEU A 1 200 ? 13.593 14.778 -15.768 1.00 92.94 200 LEU A CA 1
ATOM 1623 C C . LEU A 1 200 ? 13.263 15.998 -14.903 1.00 92.94 200 LEU A C 1
ATOM 1625 O O . LEU A 1 200 ? 13.597 17.119 -15.278 1.00 92.94 200 LEU A O 1
ATOM 1629 N N . GLU A 1 201 ? 12.670 15.801 -13.727 1.00 93.12 201 GLU A N 1
ATOM 1630 C CA . GLU A 1 201 ? 12.366 16.899 -12.799 1.00 93.12 201 GLU A CA 1
ATOM 1631 C C . GLU A 1 201 ? 13.630 17.625 -12.321 1.00 93.12 201 GLU A C 1
ATOM 1633 O O . GLU A 1 201 ? 13.677 18.862 -12.275 1.00 93.12 201 GLU A O 1
ATOM 1638 N N . ASN A 1 202 ? 14.686 16.865 -12.023 1.00 92.25 202 ASN A N 1
ATOM 1639 C CA . ASN A 1 202 ? 15.994 17.402 -11.663 1.00 92.25 202 ASN A CA 1
ATOM 1640 C C . ASN A 1 202 ? 16.597 18.211 -12.816 1.00 92.25 202 ASN A C 1
ATOM 1642 O O . ASN A 1 202 ? 17.085 19.323 -12.606 1.00 92.25 202 ASN A O 1
ATOM 1646 N N . PHE A 1 203 ? 16.513 17.694 -14.043 1.00 92.62 203 PHE A N 1
ATOM 1647 C CA . PHE A 1 203 ? 16.965 18.401 -15.238 1.00 92.62 203 PHE A CA 1
ATOM 1648 C C . PHE A 1 203 ? 16.202 19.718 -15.458 1.00 92.62 203 PHE A C 1
ATOM 1650 O O . PHE A 1 203 ? 16.819 20.772 -15.616 1.00 92.62 203 PHE A O 1
ATOM 1657 N N . LEU A 1 204 ? 14.869 19.701 -15.375 1.00 91.62 204 LEU A N 1
ATOM 1658 C CA . LEU A 1 204 ? 14.039 20.904 -15.507 1.00 91.62 204 LEU A CA 1
ATOM 1659 C C . LEU A 1 204 ? 14.336 21.932 -14.409 1.00 91.62 204 LEU A C 1
ATOM 1661 O O . LEU A 1 204 ? 14.333 23.137 -14.662 1.00 91.62 204 LEU A O 1
ATOM 1665 N N . SER A 1 205 ? 14.635 21.473 -13.195 1.00 91.62 205 SER A N 1
ATOM 1666 C CA . SER A 1 205 ? 15.036 22.345 -12.088 1.00 91.62 205 SER A CA 1
ATOM 1667 C C . SER A 1 205 ? 16.351 23.073 -12.372 1.00 91.62 205 SER A C 1
ATOM 1669 O O . SER A 1 205 ? 16.477 24.252 -12.041 1.00 91.62 205 SER A O 1
ATOM 1671 N N . ILE A 1 206 ? 17.312 22.409 -13.019 1.00 92.69 206 ILE A N 1
ATOM 1672 C CA . ILE A 1 206 ? 18.563 23.037 -13.465 1.00 92.69 206 ILE A CA 1
ATOM 1673 C C . ILE A 1 206 ? 18.276 24.090 -14.541 1.00 92.69 206 ILE A C 1
ATOM 1675 O O . ILE A 1 206 ? 18.768 25.211 -14.426 1.00 92.69 206 ILE A O 1
ATOM 1679 N N . ILE A 1 207 ? 17.436 23.774 -15.533 1.00 92.50 207 ILE A N 1
ATOM 1680 C CA . ILE A 1 207 ? 17.091 24.719 -16.608 1.00 92.50 207 ILE A CA 1
ATOM 1681 C C . ILE A 1 207 ? 16.423 25.982 -16.047 1.00 92.50 207 ILE A C 1
ATOM 1683 O O . ILE A 1 207 ? 16.822 27.098 -16.379 1.00 92.50 207 ILE A O 1
ATOM 1687 N N . ARG A 1 208 ? 15.455 25.828 -15.135 1.00 90.50 208 ARG A N 1
ATOM 1688 C CA . ARG A 1 208 ? 14.772 26.971 -14.503 1.00 90.50 208 ARG A CA 1
ATOM 1689 C C . ARG A 1 208 ? 15.736 27.867 -13.723 1.00 90.50 208 ARG A C 1
ATOM 1691 O O . ARG A 1 208 ? 15.601 29.086 -13.768 1.00 90.50 208 ARG A O 1
ATOM 1698 N N . ARG A 1 209 ? 16.738 27.290 -13.042 1.00 90.81 209 ARG A N 1
ATOM 1699 C CA . ARG A 1 209 ? 17.781 28.060 -12.332 1.00 90.81 209 ARG A CA 1
ATOM 1700 C C . ARG A 1 209 ? 18.653 28.893 -13.269 1.00 90.81 209 ARG A C 1
ATOM 1702 O O . ARG A 1 209 ? 19.203 29.896 -12.833 1.00 90.81 209 ARG A O 1
ATOM 1709 N N . GLN A 1 210 ? 18.767 28.502 -14.534 1.00 90.12 210 GLN A N 1
ATOM 1710 C CA . GLN A 1 210 ? 19.499 29.253 -15.555 1.00 90.12 210 GLN A CA 1
ATOM 1711 C C . GLN A 1 210 ? 18.668 30.392 -16.175 1.00 90.12 210 GLN A C 1
ATOM 1713 O O . GLN A 1 210 ? 19.148 31.067 -17.079 1.00 90.12 210 GLN A O 1
ATOM 1718 N N . GLY A 1 211 ? 17.436 30.628 -15.704 1.00 81.00 211 GLY A N 1
ATOM 1719 C CA . GLY A 1 211 ? 16.565 31.696 -16.209 1.00 81.00 211 GLY A CA 1
ATOM 1720 C C . GLY A 1 211 ? 15.879 31.373 -17.539 1.00 81.00 211 GLY A C 1
ATOM 1721 O O . GLY A 1 211 ? 15.214 32.234 -18.110 1.00 81.00 211 GLY A O 1
ATOM 1722 N N . ILE A 1 212 ? 16.004 30.138 -18.031 1.00 77.69 212 ILE A N 1
ATOM 1723 C CA . ILE A 1 212 ? 15.299 29.675 -19.225 1.00 77.69 212 ILE A CA 1
ATOM 1724 C C . ILE A 1 212 ? 13.852 29.360 -18.819 1.00 77.69 212 ILE A C 1
ATOM 1726 O O . ILE A 1 212 ? 13.589 28.391 -18.101 1.00 77.69 212 ILE A O 1
ATOM 1730 N N . LEU A 1 213 ? 12.907 30.196 -19.259 1.00 72.75 213 LEU A N 1
ATOM 1731 C CA . LEU A 1 213 ? 11.477 29.916 -19.131 1.00 72.75 213 LEU A CA 1
ATOM 1732 C C . LEU A 1 213 ? 11.095 28.787 -20.090 1.00 72.75 213 LEU A C 1
ATOM 1734 O O . LEU A 1 213 ? 11.119 28.956 -21.305 1.00 72.75 213 LEU A O 1
ATOM 1738 N N . ILE A 1 214 ? 10.714 27.647 -19.523 1.00 65.00 214 ILE A N 1
ATOM 1739 C CA . ILE A 1 214 ? 9.990 26.602 -20.243 1.00 65.00 214 ILE A CA 1
ATOM 1740 C C . ILE A 1 214 ? 8.513 26.831 -19.916 1.00 65.00 214 ILE A C 1
ATOM 1742 O O . ILE A 1 214 ? 8.063 26.451 -18.832 1.00 65.00 214 ILE A O 1
ATOM 1746 N N . SER A 1 215 ? 7.820 27.564 -20.789 1.00 63.78 215 SER A N 1
ATOM 1747 C CA . SER A 1 215 ? 6.366 27.773 -20.746 1.00 63.78 215 SER A CA 1
ATOM 1748 C C . SER A 1 215 ? 5.636 26.657 -21.473 1.00 63.78 215 SER A C 1
ATOM 1750 O O . SER A 1 215 ? 6.084 26.356 -22.604 1.00 63.78 215 SER A O 1
#

Foldseek 3Di:
DDDPPPPPPPPDVVVVVVVVVVVVVVVVVVVPPPVPVVVVVVVVVVVVVVVVVVVVVPPVPPVVVVVVVVVVVVVVVVVVVVVVVVVVVVVVVVVVVVVVVVVVVVLVVLLVLQLAAADQDPPDDLSNHFAQPNPPVNVVSLVVLLVCLVPDDDPPDPDRDPVSVVSNVVSVCVVVVVVVCCVPPVDRGHRNNVVDCVVVVVVVVVCVVVVDDPD

Radius of gyration: 47.51 Å;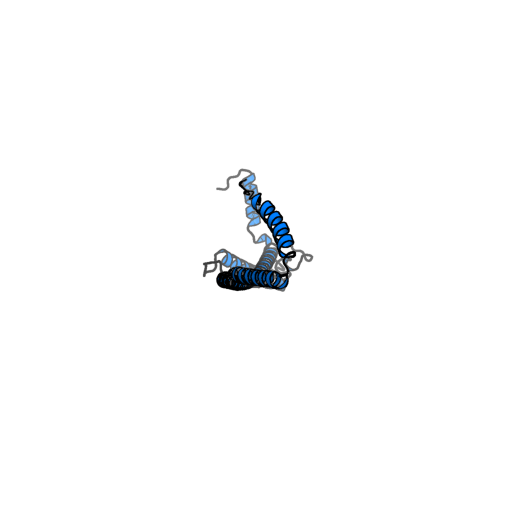 Cα contacts (8 Å, |Δi|>4): 99; chains: 1; bounding box: 63×53×132 Å

Organism: Hermetia illucens (NCBI:txid343691)

Solvent-accessible surface area (backbone atoms only — not comparable to full-atom values): 12387 Å² total; per-residue (Å²): 136,88,80,86,82,81,78,71,83,74,72,54,72,60,61,60,52,49,55,56,49,50,60,56,54,52,62,59,47,63,75,57,89,44,61,64,63,55,51,51,52,52,50,50,52,51,50,51,52,50,51,52,51,50,64,63,61,64,68,76,66,51,61,62,62,54,48,51,54,50,51,55,51,50,51,50,50,52,54,52,53,53,51,52,51,53,50,51,52,52,49,56,51,50,54,51,53,52,53,53,52,52,52,53,50,51,55,52,50,51,42,48,37,42,54,52,14,83,55,89,46,88,87,47,60,70,56,46,24,24,46,57,75,37,52,67,66,53,48,48,44,51,48,51,52,44,49,50,48,71,68,59,65,59,91,96,41,93,67,82,51,72,67,41,54,47,52,47,49,51,53,52,49,53,55,54,50,48,55,52,39,30,74,74,67,69,48,68,58,44,57,31,45,73,76,56,64,61,68,58,54,54,49,52,52,53,43,50,74,71,69,52,82,86,125

Sequence (215 aa):
MWLMDDASLHLPKSAISDAFASCEWEKRLEKRGNQTIVKEIFQKNREEIADEAKQIEEPLQCDFAKCTLKGELEEARMIINELKEKLGKMKMENDRLLGENTKLKEEINDWFDVLNVRVASADCSVRVKTFGLANQVQSEIITDMNRTMQDMRVKGKIILLPFQKGILQTNKTLVELFNCLEEKYVTKYIITYRLNQDILENFLSIIRRQGILIS

Mean predicted aligned error: 15.89 Å